Protein AF-A0A1G5UCD2-F1 (afdb_monomer)

pLDDT: mean 86.64, std 11.3, range [52.81, 98.44]

Solvent-accessible surface area (backbone atoms only — not comparable to full-atom values): 9861 Å² total; per-residue (Å²): 98,73,66,43,61,76,40,43,91,79,40,87,57,44,78,38,74,43,63,74,66,70,17,61,45,49,66,74,41,70,91,49,62,86,47,29,66,56,54,36,51,50,48,68,35,80,72,64,16,53,56,57,47,52,60,65,54,29,57,71,46,46,50,49,50,34,51,72,40,31,40,61,55,61,85,76,67,38,75,65,58,37,51,56,57,43,54,59,62,66,40,90,74,35,62,58,60,53,39,29,37,40,41,30,73,65,33,89,55,94,45,70,69,59,51,57,56,63,54,47,91,74,57,51,60,33,38,35,37,44,29,75,53,31,42,72,72,53,37,50,54,45,52,51,46,35,73,64,68,64,33,46,70,45,81,38,69,31,8,54,4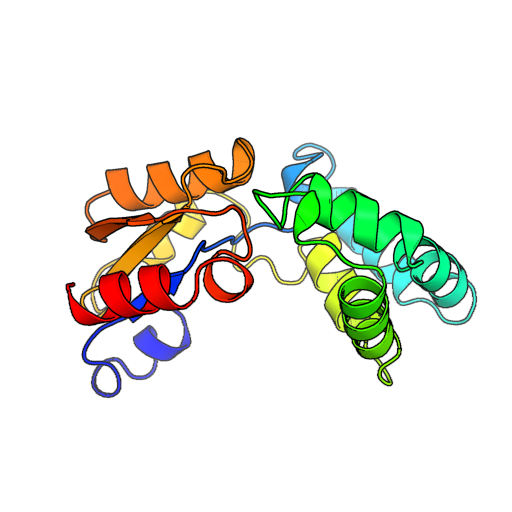0,21,63,79,75,36,43,69,61,47,50,49,56,65,73,76,108

Foldseek 3Di:
DVVCLVPVVVDQEAEAELDDQFAQCCLVPVPPLVCLVVQLVQLVDPPRVVVVLCVCLDLVNQLVCCPVAVWPDSVVSDPVVSVVSSVQCPPVPSSNVNSCRNSVVRRPDSDLVVVLVVLDPSHHAYEYEQEPAEPPSSNVSSVVNCVSVSYHYDYFYIYNHCCVVPVPRVVCVVVVD

Secondary structure (DSSP, 8-state):
-HHHHHSGGG-S-EEEES---S-HHHHH-GGGGGGHHHHHHHHHSTTHHHHHHHHHTSHHHHHHHIIIII-S-GGG--HHHHHHHHHHHTSTTHHHHHHHHHTTTT-S-SSHHHHHHTT-TTPPPEEEEEETT--HHHHHHHHHHHHTSSSEEEEESSSS-HHHH-HHHHHHHHHH-

Sequence (177 aa):
MAAARRHPQAFGRLVLVAPTWRGPLPTAMPGRAHWFPRIRRAVEAPILGEALYRINISPPIIGRMMRAHVYADPARITPALIRDKHAITRQRNGRFGTAAFVTGGLDPVGSRDAFLALFGDGLPPTLVLRPEHAPRRSGAEMDALIAGGRVTGAMIPGALSPHEEYPGAVAAAILGG

Nearest PDB structures (foldseek):
  7jqz-assembly1_J  TM=6.559E-01  e=3.714E-04  Burkholderia orbicola MC0-3
  5k3e-assembly1_A  TM=6.277E-01  e=1.947E-03  Rhodopseudomonas palustris CGA009
  5o2g-assembly1_B  TM=6.374E-01  e=2.947E-03  Rhodopseudomonas palustris
  5k3b-assembly1_B  TM=6.319E-01  e=3.317E-03  Rhodopseudomonas palustris CGA009
  5k3a-assembly1_B  TM=6.229E-01  e=4.459E-03  Rhodopseudomonas palustris CGA009

Radius of gyration: 17.42 Å; Cα contacts (8 Å, |Δi|>4): 238; chains: 1; bounding box: 38×38×47 Å

Mean predicted aligned error: 6.06 Å

Structure (mmCIF, N/CA/C/O backbone):
data_AF-A0A1G5UCD2-F1
#
_entry.id   AF-A0A1G5UCD2-F1
#
loop_
_atom_site.group_PDB
_atom_site.id
_atom_site.type_symbol
_atom_site.label_atom_id
_atom_site.label_alt_id
_atom_site.label_comp_id
_atom_site.label_asym_id
_atom_site.label_entity_id
_atom_site.label_seq_id
_atom_site.pdbx_PDB_ins_code
_atom_site.Cartn_x
_atom_site.Cartn_y
_atom_site.Cartn_z
_atom_site.occupancy
_atom_site.B_iso_or_equiv
_atom_site.auth_seq_id
_atom_site.auth_comp_id
_atom_site.auth_asym_id
_atom_site.auth_atom_id
_atom_site.pdbx_PDB_model_num
ATOM 1 N N . MET A 1 1 ? -10.411 6.307 3.874 1.00 84.94 1 MET A N 1
ATOM 2 C CA . MET A 1 1 ? -10.682 7.378 4.866 1.00 84.94 1 MET A CA 1
ATOM 3 C C . MET A 1 1 ? -11.638 8.449 4.344 1.00 84.94 1 MET A C 1
ATOM 5 O O . MET A 1 1 ? -12.677 8.638 4.955 1.00 84.94 1 MET A O 1
ATOM 9 N N . ALA A 1 2 ? -11.356 9.120 3.216 1.00 86.44 2 ALA A N 1
ATOM 10 C CA . ALA A 1 2 ? -12.192 10.229 2.722 1.00 86.44 2 ALA A CA 1
ATOM 11 C C . ALA A 1 2 ? -13.680 9.875 2.510 1.00 86.44 2 ALA A C 1
ATOM 13 O O . ALA A 1 2 ? -14.546 10.653 2.891 1.00 86.44 2 ALA A O 1
ATOM 14 N N . ALA A 1 3 ? -13.979 8.699 1.944 1.00 89.38 3 ALA A N 1
ATOM 15 C CA . ALA A 1 3 ? -15.359 8.234 1.775 1.00 89.38 3 ALA A CA 1
ATOM 16 C C . ALA A 1 3 ? -16.058 7.981 3.123 1.00 89.38 3 ALA A C 1
ATOM 18 O O . ALA A 1 3 ? -17.155 8.483 3.340 1.00 89.38 3 ALA A O 1
ATOM 19 N N . ALA A 1 4 ? -15.387 7.286 4.048 1.00 90.44 4 ALA A N 1
ATOM 20 C CA . ALA A 1 4 ? -15.912 7.017 5.386 1.00 90.44 4 ALA A CA 1
ATOM 21 C C . ALA A 1 4 ? -16.166 8.300 6.190 1.00 90.44 4 ALA A C 1
ATOM 23 O O . ALA A 1 4 ? -17.185 8.401 6.850 1.00 90.44 4 ALA A O 1
ATOM 24 N N . ARG A 1 5 ? -15.312 9.325 6.065 1.00 88.94 5 ARG A N 1
ATOM 25 C CA . ARG A 1 5 ? -15.567 10.635 6.690 1.00 88.94 5 ARG A CA 1
ATOM 26 C C . ARG A 1 5 ? -16.780 11.360 6.111 1.00 88.94 5 ARG A C 1
ATOM 28 O O . ARG A 1 5 ? -17.480 12.042 6.845 1.00 88.94 5 ARG A O 1
ATOM 35 N N . ARG A 1 6 ? -17.010 11.254 4.798 1.00 90.81 6 ARG A N 1
ATOM 36 C CA . ARG A 1 6 ? -18.168 11.888 4.143 1.00 90.81 6 ARG A CA 1
ATOM 37 C C . ARG A 1 6 ? -19.480 11.178 4.463 1.00 90.81 6 ARG A C 1
ATOM 39 O O . ARG A 1 6 ? -20.520 11.823 4.495 1.00 90.81 6 ARG A O 1
ATOM 46 N N . HIS A 1 7 ? -19.424 9.868 4.689 1.00 90.50 7 HIS A N 1
ATOM 47 C CA . HIS A 1 7 ? -20.597 9.034 4.933 1.00 90.50 7 HIS A CA 1
ATOM 48 C C . HIS A 1 7 ? -20.361 8.099 6.129 1.00 90.50 7 HIS A C 1
ATOM 50 O O . HIS A 1 7 ? -20.332 6.884 5.946 1.00 90.50 7 HIS A O 1
ATOM 56 N N . PRO A 1 8 ? -20.181 8.627 7.353 1.00 83.62 8 PRO A N 1
ATOM 57 C CA . PRO A 1 8 ? -19.763 7.824 8.508 1.00 83.62 8 PRO A CA 1
ATOM 58 C C . PRO A 1 8 ? -20.770 6.726 8.860 1.00 83.62 8 PRO A C 1
ATOM 60 O O . PRO A 1 8 ? -20.375 5.624 9.219 1.00 83.62 8 PRO A O 1
ATOM 63 N N . GLN A 1 9 ? -22.061 6.984 8.646 1.00 88.88 9 GLN A N 1
ATOM 64 C CA . GLN A 1 9 ? -23.138 6.022 8.901 1.00 88.88 9 GLN A CA 1
ATOM 65 C C . GLN A 1 9 ? -23.201 4.874 7.877 1.00 88.88 9 GLN A C 1
ATOM 67 O O . GLN A 1 9 ? -23.923 3.905 8.086 1.00 88.88 9 GLN A O 1
ATOM 72 N N . ALA A 1 10 ? -22.469 4.963 6.760 1.00 93.69 10 ALA A N 1
ATOM 73 C CA . ALA A 1 10 ? -22.469 3.930 5.723 1.00 93.69 10 ALA A CA 1
ATOM 74 C C . ALA A 1 10 ? -21.458 2.801 5.989 1.00 93.69 10 ALA A C 1
ATOM 76 O O . ALA A 1 10 ? -21.444 1.809 5.262 1.00 93.69 10 ALA A O 1
ATOM 77 N N . PHE A 1 11 ? -20.593 2.942 7.000 1.00 94.19 11 PHE A N 1
ATOM 78 C CA . PHE A 1 11 ? -19.510 1.998 7.270 1.00 94.19 11 PHE A CA 1
ATOM 79 C C . PHE A 1 11 ? -19.539 1.549 8.732 1.00 94.19 11 PHE A C 1
ATOM 81 O O . PHE A 1 11 ? -19.292 2.348 9.626 1.00 94.19 11 PHE A O 1
ATOM 88 N N . GLY A 1 12 ? -19.771 0.255 8.974 1.00 92.88 12 GLY A N 1
ATOM 89 C CA . GLY A 1 12 ? -19.675 -0.325 10.323 1.00 92.88 12 GLY A CA 1
ATOM 90 C C . GLY A 1 12 ? -18.235 -0.581 10.782 1.00 92.88 12 GLY A C 1
ATOM 91 O O . GLY A 1 12 ? -17.942 -0.516 11.970 1.00 92.88 12 GLY A O 1
ATOM 92 N N . ARG A 1 13 ? -17.321 -0.850 9.840 1.00 94.44 13 ARG A N 1
ATOM 93 C CA . ARG A 1 13 ? -15.880 -1.025 10.077 1.00 94.44 13 ARG A CA 1
ATOM 94 C C . ARG A 1 13 ? -15.083 -0.824 8.792 1.00 94.44 13 ARG A C 1
ATOM 96 O O . ARG A 1 13 ? -15.634 -0.930 7.694 1.00 94.44 13 ARG A O 1
ATOM 103 N N . LEU A 1 14 ? -13.783 -0.584 8.922 1.00 96.25 14 LEU A N 1
ATOM 104 C CA . LEU A 1 14 ? -12.834 -0.535 7.810 1.00 96.25 14 LEU A CA 1
ATOM 105 C C . LEU A 1 14 ? -11.736 -1.572 8.019 1.00 96.25 14 LEU A C 1
ATOM 107 O O . LEU A 1 14 ? -11.172 -1.663 9.104 1.00 96.25 14 LEU A O 1
ATOM 111 N N . VAL A 1 15 ? -11.381 -2.303 6.964 1.00 97.12 15 VAL A N 1
ATOM 112 C CA . VAL A 1 15 ? -10.185 -3.153 6.960 1.00 97.12 15 VAL A CA 1
ATOM 113 C C . VAL A 1 15 ? -9.261 -2.691 5.848 1.00 97.12 15 VAL A C 1
ATOM 115 O O 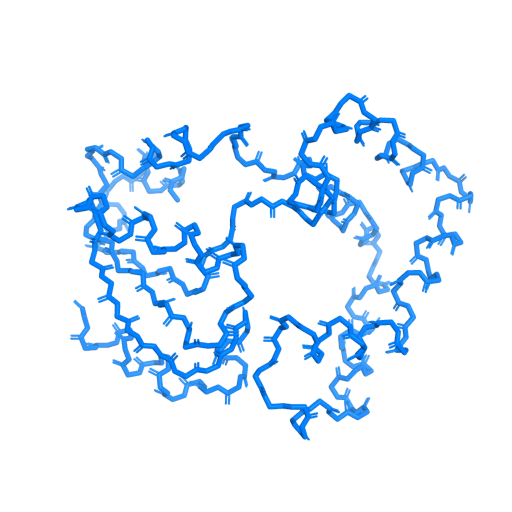. VAL A 1 15 ? -9.652 -2.621 4.683 1.00 97.12 15 VAL A O 1
ATOM 118 N N . LEU A 1 16 ? -8.036 -2.338 6.217 1.00 97.12 16 LEU A N 1
ATOM 119 C CA . LEU A 1 16 ? -7.003 -1.874 5.307 1.00 97.12 16 LEU A CA 1
ATOM 120 C C . LEU A 1 16 ? -5.953 -2.970 5.148 1.00 97.12 16 LEU A C 1
ATOM 122 O O . LEU A 1 16 ? -5.236 -3.291 6.091 1.00 97.12 16 LEU A O 1
ATOM 126 N N . VAL A 1 17 ? -5.851 -3.533 3.947 1.00 97.81 17 VAL A N 1
ATOM 127 C CA . VAL A 1 17 ? -4.897 -4.606 3.643 1.00 97.81 17 VAL A CA 1
ATOM 128 C C . VAL A 1 17 ? -3.615 -4.003 3.085 1.00 97.81 17 VAL A C 1
ATOM 130 O O . VAL A 1 17 ? -3.654 -3.391 2.020 1.00 97.81 17 VAL A O 1
ATOM 133 N N . ALA A 1 18 ? -2.494 -4.172 3.793 1.00 97.06 18 ALA A N 1
ATOM 134 C CA . ALA A 1 18 ? -1.190 -3.631 3.401 1.00 97.06 18 ALA A CA 1
ATOM 135 C C . ALA A 1 18 ? -1.232 -2.140 2.970 1.00 97.06 18 ALA A C 1
ATOM 137 O O . ALA A 1 18 ? -0.719 -1.800 1.899 1.00 97.06 18 ALA A O 1
ATOM 138 N N . PRO A 1 19 ? -1.851 -1.225 3.750 1.00 95.31 19 PRO A N 1
ATOM 139 C CA . PRO A 1 19 ? -2.085 0.142 3.296 1.00 95.31 19 PRO A CA 1
ATOM 140 C C . PRO A 1 19 ? -0.780 0.907 3.058 1.00 95.31 19 PRO A C 1
ATOM 142 O O . PRO A 1 19 ? 0.038 1.079 3.959 1.00 95.31 19 PRO A O 1
ATOM 145 N N . THR A 1 20 ? -0.627 1.446 1.849 1.00 90.69 20 THR A N 1
ATOM 146 C CA . THR A 1 20 ? 0.448 2.379 1.490 1.00 90.69 20 THR A CA 1
ATOM 147 C C . THR A 1 20 ? -0.142 3.718 1.074 1.00 90.69 20 THR A C 1
ATOM 149 O O . THR A 1 20 ? -1.120 3.748 0.330 1.00 90.69 20 THR A O 1
ATOM 152 N N . TRP A 1 21 ? 0.462 4.823 1.509 1.00 88.62 21 TRP A N 1
ATOM 153 C CA . TRP A 1 21 ? -0.030 6.171 1.200 1.00 88.62 21 TRP A CA 1
ATOM 154 C C . TRP A 1 21 ? 0.892 6.987 0.297 1.00 88.62 21 TRP A C 1
ATOM 156 O O . TRP A 1 21 ? 0.448 7.979 -0.268 1.00 88.62 21 TRP A O 1
ATOM 166 N N . ARG A 1 22 ? 2.164 6.589 0.177 1.00 85.38 22 ARG A N 1
ATOM 167 C CA . ARG A 1 22 ? 3.195 7.372 -0.503 1.00 85.38 22 ARG A CA 1
ATOM 168 C C . ARG A 1 22 ? 3.712 6.673 -1.751 1.00 85.38 22 ARG A C 1
ATOM 170 O O . ARG A 1 22 ? 4.122 5.512 -1.696 1.00 85.38 22 ARG A O 1
ATOM 177 N N . GLY A 1 23 ? 3.767 7.407 -2.854 1.00 81.62 23 GLY A N 1
ATOM 178 C CA . GLY A 1 23 ? 4.269 6.930 -4.130 1.00 81.62 23 GLY A CA 1
ATOM 179 C C . GLY A 1 23 ? 5.748 6.510 -4.081 1.00 81.62 23 GLY A C 1
ATOM 180 O O . GLY A 1 23 ? 6.516 6.981 -3.229 1.00 81.62 23 GLY A O 1
ATOM 181 N N . PRO A 1 24 ? 6.194 5.650 -5.014 1.00 79.56 24 PRO A N 1
ATOM 182 C CA . PRO A 1 24 ? 7.574 5.186 -5.116 1.00 79.56 24 PRO A CA 1
ATOM 183 C C . PRO A 1 24 ? 8.642 6.286 -5.132 1.00 79.56 24 PRO A C 1
ATOM 185 O O . PRO A 1 24 ? 9.601 6.192 -4.368 1.00 79.56 24 PRO A O 1
ATOM 188 N N . LEU A 1 25 ? 8.511 7.333 -5.961 1.00 78.38 25 LEU A N 1
ATOM 189 C CA . LEU A 1 25 ? 9.545 8.374 -6.057 1.00 78.38 25 LEU A CA 1
ATOM 190 C C . LEU A 1 25 ? 9.641 9.231 -4.787 1.00 78.38 25 LEU A C 1
ATOM 192 O O . LEU A 1 25 ? 10.755 9.371 -4.274 1.00 78.38 25 LEU A O 1
ATOM 196 N N . PRO A 1 26 ? 8.533 9.748 -4.217 1.00 78.06 26 PRO A N 1
ATOM 197 C CA . PRO A 1 26 ? 8.591 10.435 -2.930 1.00 78.06 26 PRO A CA 1
ATOM 198 C C . PRO A 1 26 ? 9.111 9.556 -1.796 1.00 78.06 26 PRO A C 1
ATOM 200 O O . PRO A 1 26 ? 9.843 10.044 -0.935 1.00 78.06 26 PRO A O 1
ATOM 203 N N . THR A 1 27 ? 8.778 8.263 -1.808 1.00 75.25 27 THR A N 1
ATOM 204 C CA . THR A 1 27 ? 9.296 7.306 -0.830 1.00 75.25 27 THR A CA 1
ATOM 205 C C . THR A 1 27 ? 10.792 7.106 -1.005 1.00 75.25 27 THR A C 1
ATOM 207 O O . THR A 1 27 ? 11.506 7.114 -0.009 1.00 75.25 27 THR A O 1
ATOM 210 N N . ALA A 1 28 ? 11.280 6.934 -2.238 1.00 74.44 28 ALA A N 1
ATOM 211 C CA . ALA A 1 28 ? 12.680 6.676 -2.573 1.00 74.44 28 ALA A CA 1
ATOM 212 C C . ALA A 1 28 ? 13.586 7.896 -2.335 1.00 74.44 28 ALA A C 1
ATOM 214 O O . ALA A 1 28 ? 14.677 7.741 -1.781 1.00 74.44 28 ALA A O 1
ATOM 215 N N . MET A 1 29 ? 13.120 9.088 -2.724 1.00 75.62 29 MET A N 1
ATOM 216 C CA . MET A 1 29 ? 13.897 10.329 -2.820 1.00 75.62 29 MET A CA 1
ATOM 217 C C . MET A 1 29 ? 13.195 11.511 -2.117 1.00 75.62 29 MET A C 1
ATOM 219 O O . MET A 1 29 ? 12.810 12.481 -2.775 1.00 75.62 29 MET A O 1
ATOM 223 N N . PRO A 1 30 ? 13.050 11.495 -0.780 1.00 68.19 30 PRO A N 1
ATOM 224 C CA . PRO A 1 30 ? 12.252 12.489 -0.054 1.00 68.19 30 PRO A CA 1
ATOM 225 C C . PRO A 1 30 ? 12.724 13.947 -0.239 1.00 68.19 30 PRO A C 1
ATOM 227 O O . PRO A 1 30 ? 11.908 14.858 -0.160 1.00 68.19 30 PRO A O 1
ATOM 230 N N . GLY A 1 31 ? 14.003 14.181 -0.567 1.00 66.56 31 GLY A N 1
ATOM 231 C CA . GLY A 1 31 ? 14.571 15.518 -0.811 1.00 66.56 31 GLY A CA 1
ATOM 232 C C . GLY A 1 31 ? 14.370 16.091 -2.223 1.00 66.56 31 GLY A C 1
ATOM 233 O O . GLY A 1 31 ? 14.834 17.192 -2.506 1.00 66.56 31 GLY A O 1
ATOM 234 N N . ARG A 1 32 ? 13.705 15.368 -3.138 1.00 70.88 32 ARG A N 1
ATOM 235 C CA . ARG A 1 32 ? 13.502 15.799 -4.539 1.00 70.88 32 ARG A CA 1
ATOM 236 C C . ARG A 1 32 ? 12.046 16.119 -4.888 1.00 70.88 32 ARG A C 1
ATOM 238 O O . ARG A 1 32 ? 11.688 16.134 -6.063 1.00 70.88 32 ARG A O 1
ATOM 245 N N . ALA A 1 33 ? 11.229 16.445 -3.885 1.00 66.44 33 ALA A N 1
ATOM 246 C CA . ALA A 1 33 ? 9.797 16.718 -4.037 1.00 66.44 33 ALA A CA 1
ATOM 247 C C . ALA A 1 33 ? 9.460 17.727 -5.156 1.00 66.44 33 ALA A C 1
ATOM 249 O O . ALA A 1 33 ? 8.517 17.518 -5.915 1.00 66.44 33 ALA A O 1
ATOM 250 N N . HIS A 1 34 ? 10.276 18.771 -5.327 1.00 72.12 34 HIS A N 1
ATOM 251 C CA . HIS A 1 34 ? 10.075 19.805 -6.348 1.00 72.12 34 HIS A CA 1
ATOM 252 C C . HIS A 1 34 ? 10.249 19.313 -7.801 1.00 72.12 34 HIS A C 1
ATOM 254 O O . HIS A 1 34 ? 9.778 19.968 -8.731 1.00 72.12 34 HIS A O 1
ATOM 260 N N . TRP A 1 35 ? 10.896 18.162 -8.022 1.00 74.19 35 TRP A N 1
ATOM 261 C CA . TRP A 1 35 ? 11.058 17.571 -9.356 1.00 74.19 35 TRP A CA 1
ATOM 262 C C . TRP A 1 35 ? 9.882 16.693 -9.771 1.00 74.19 35 TRP A C 1
ATOM 264 O O . TRP A 1 35 ? 9.627 16.557 -10.967 1.00 74.19 35 TRP A O 1
ATOM 274 N N . PHE A 1 36 ? 9.140 16.106 -8.831 1.00 75.62 36 PHE A N 1
ATOM 275 C CA . PHE A 1 36 ? 8.109 15.118 -9.160 1.00 75.62 36 PHE A CA 1
ATOM 276 C C . PHE A 1 36 ? 6.974 15.661 -10.041 1.00 75.62 36 PHE A C 1
ATOM 278 O O . PHE A 1 36 ? 6.601 14.958 -10.981 1.00 75.62 36 PHE A O 1
ATOM 285 N N . PRO A 1 37 ? 6.486 16.908 -9.868 1.00 71.50 37 PRO A N 1
ATOM 286 C CA . PRO A 1 37 ? 5.526 17.498 -10.801 1.00 71.50 37 PRO A CA 1
ATOM 287 C C . PRO A 1 37 ? 6.089 17.658 -12.220 1.00 71.50 37 PRO A C 1
ATOM 289 O O . PRO A 1 37 ? 5.361 17.495 -13.196 1.00 71.50 37 PRO A O 1
ATOM 292 N N . ARG A 1 38 ? 7.393 17.943 -12.351 1.00 75.12 38 ARG A N 1
ATOM 293 C CA . ARG A 1 38 ? 8.069 18.051 -13.654 1.00 75.12 38 ARG A CA 1
ATOM 294 C C . ARG A 1 38 ? 8.224 16.680 -14.312 1.00 75.12 38 ARG A C 1
ATOM 296 O O . ARG A 1 38 ? 7.923 16.545 -15.492 1.00 75.12 38 ARG A O 1
ATOM 303 N N . ILE A 1 39 ? 8.612 15.660 -13.541 1.00 70.75 39 ILE A N 1
ATOM 304 C CA . ILE A 1 39 ? 8.687 14.264 -14.005 1.00 70.75 39 ILE A CA 1
ATOM 305 C C . ILE A 1 39 ? 7.304 13.780 -14.450 1.00 70.75 39 ILE A C 1
ATOM 307 O O . ILE A 1 39 ? 7.176 13.211 -15.529 1.00 70.75 39 ILE A O 1
ATOM 311 N N . ARG A 1 40 ? 6.258 14.064 -13.667 1.00 72.62 40 ARG A N 1
ATOM 312 C CA . ARG A 1 40 ? 4.872 13.748 -14.020 1.00 72.62 40 ARG A CA 1
ATOM 313 C C . ARG A 1 40 ? 4.483 14.367 -15.361 1.00 72.62 40 ARG A C 1
ATOM 315 O O . ARG A 1 40 ? 4.080 13.634 -16.255 1.00 72.62 40 ARG A O 1
ATOM 322 N N . ARG A 1 41 ? 4.685 15.679 -15.533 1.00 68.81 41 ARG A N 1
ATOM 323 C CA . ARG A 1 41 ? 4.392 16.371 -16.801 1.00 68.81 41 ARG A CA 1
ATOM 324 C C . ARG A 1 41 ? 5.179 15.796 -17.982 1.00 68.81 41 ARG A C 1
ATOM 326 O O . ARG A 1 41 ? 4.634 15.708 -19.074 1.00 68.81 41 ARG A O 1
ATOM 333 N N . ALA A 1 42 ? 6.424 15.369 -17.771 1.00 69.25 42 ALA A N 1
ATOM 334 C CA . ALA A 1 42 ? 7.228 14.727 -18.811 1.00 69.25 42 ALA A CA 1
ATOM 335 C C . ALA A 1 42 ? 6.691 13.336 -19.209 1.00 69.25 42 ALA A C 1
ATOM 337 O O . ALA A 1 42 ? 6.696 12.997 -20.389 1.00 69.25 42 ALA A O 1
ATOM 338 N N . VAL A 1 43 ? 6.184 12.544 -18.255 1.00 63.81 43 VAL A N 1
ATOM 339 C CA . VAL A 1 43 ? 5.536 11.244 -18.534 1.00 63.81 43 VAL A CA 1
ATOM 340 C C . VAL A 1 43 ? 4.145 11.425 -19.164 1.00 63.81 43 VAL A C 1
ATOM 342 O O . VAL A 1 43 ? 3.724 10.622 -20.000 1.00 63.81 43 VAL A O 1
ATOM 345 N N . GLU A 1 44 ? 3.432 12.490 -18.796 1.00 64.94 44 GLU A N 1
ATOM 346 C CA . GLU A 1 44 ? 2.128 12.855 -19.363 1.00 64.94 44 GLU A CA 1
ATOM 347 C C . GLU A 1 44 ? 2.242 13.461 -20.775 1.00 64.94 44 GLU A C 1
ATOM 349 O O . GLU A 1 44 ? 1.276 13.404 -21.542 1.00 64.94 44 GLU A O 1
ATOM 354 N N . ALA A 1 45 ? 3.419 13.975 -21.157 1.00 61.31 45 ALA A N 1
ATOM 355 C CA . ALA A 1 45 ? 3.666 14.543 -22.478 1.00 61.31 45 ALA A CA 1
ATOM 356 C C . ALA A 1 45 ? 3.421 13.511 -23.604 1.00 61.31 45 ALA A C 1
ATOM 358 O O . ALA A 1 45 ? 3.725 12.317 -23.453 1.00 61.31 45 ALA A O 1
ATOM 359 N N . PRO A 1 46 ? 2.839 13.930 -24.742 1.00 52.81 46 PRO A N 1
ATOM 360 C CA . PRO A 1 46 ? 2.592 13.040 -25.871 1.00 52.81 46 PRO A CA 1
ATOM 361 C C . PRO A 1 46 ? 3.905 12.506 -26.476 1.00 52.81 46 PRO A C 1
ATOM 363 O O . PRO A 1 46 ? 4.922 13.196 -26.499 1.00 52.81 46 PRO A O 1
ATOM 366 N N . ILE A 1 47 ? 3.864 11.265 -26.977 1.00 56.62 47 ILE A N 1
ATOM 367 C CA . ILE A 1 47 ? 4.932 10.561 -27.715 1.00 56.62 47 ILE A CA 1
ATOM 368 C C . ILE A 1 47 ? 6.147 10.147 -26.855 1.00 56.62 47 ILE A C 1
ATOM 370 O O . ILE A 1 47 ? 6.392 8.950 -26.699 1.00 56.62 47 ILE A O 1
ATOM 374 N N . LEU A 1 48 ? 6.882 11.077 -26.234 1.00 53.00 48 LEU A N 1
ATOM 375 C CA . LEU A 1 48 ? 8.107 10.745 -25.479 1.00 53.00 48 LEU A CA 1
ATOM 376 C C . LEU A 1 48 ? 7.810 10.055 -24.134 1.00 53.00 48 LEU A C 1
ATOM 378 O O . LEU A 1 48 ? 8.479 9.090 -23.756 1.00 53.00 48 LEU A O 1
ATOM 382 N N . GLY A 1 49 ? 6.761 10.503 -23.438 1.00 56.91 49 GLY A N 1
ATOM 383 C CA . GLY A 1 49 ? 6.315 9.893 -22.184 1.00 56.91 49 GLY A CA 1
ATOM 384 C C . GLY A 1 49 ? 5.784 8.469 -22.369 1.00 56.91 49 GLY A C 1
ATOM 385 O O . GLY A 1 49 ? 5.892 7.641 -21.469 1.00 56.91 49 GLY A O 1
ATOM 386 N N . GLU A 1 50 ? 5.269 8.146 -23.557 1.00 58.59 50 GLU A N 1
ATOM 387 C CA . GLU A 1 50 ? 4.695 6.837 -23.866 1.00 58.59 50 GLU A CA 1
ATOM 388 C C . GLU A 1 50 ? 5.763 5.755 -24.082 1.00 58.59 50 GLU A C 1
ATOM 390 O O . GLU A 1 50 ? 5.607 4.638 -23.591 1.00 58.59 50 GLU A O 1
ATOM 395 N N . ALA A 1 51 ? 6.879 6.089 -24.736 1.00 58.31 51 ALA A N 1
ATOM 396 C CA . ALA A 1 51 ? 8.006 5.170 -24.910 1.00 58.31 51 ALA A CA 1
ATOM 397 C C . ALA A 1 51 ? 8.706 4.857 -23.573 1.00 58.31 51 ALA A C 1
ATOM 399 O O . ALA A 1 51 ? 8.916 3.689 -23.242 1.00 58.31 51 ALA A O 1
ATOM 400 N N . LEU A 1 52 ? 8.991 5.884 -22.762 1.00 59.06 52 LEU A N 1
ATOM 401 C CA . LEU A 1 52 ? 9.586 5.718 -21.428 1.00 59.06 52 LEU A CA 1
ATOM 402 C C . LEU A 1 52 ? 8.655 4.953 -20.479 1.00 59.06 52 LEU A C 1
ATOM 404 O O . LEU A 1 52 ? 9.111 4.089 -19.728 1.00 59.06 52 LEU A O 1
ATOM 408 N N . TYR A 1 53 ? 7.346 5.218 -20.552 1.00 64.69 53 TYR A N 1
ATOM 409 C CA . TYR A 1 53 ? 6.344 4.463 -19.807 1.00 64.69 53 TYR A CA 1
ATOM 410 C C . TYR A 1 53 ? 6.357 2.983 -20.197 1.00 64.69 53 TYR A C 1
ATOM 412 O O . TYR A 1 53 ? 6.516 2.147 -19.312 1.00 64.69 53 TYR A O 1
ATOM 420 N N . ARG A 1 54 ? 6.279 2.662 -21.501 1.00 64.06 54 ARG A N 1
ATOM 421 C CA . ARG A 1 54 ? 6.291 1.282 -22.030 1.00 64.06 54 ARG A CA 1
ATOM 422 C C . ARG A 1 54 ? 7.537 0.497 -21.618 1.00 64.06 54 ARG A C 1
ATOM 424 O O . ARG A 1 54 ? 7.419 -0.676 -21.277 1.00 64.06 54 ARG A O 1
ATOM 431 N N . ILE A 1 55 ? 8.710 1.134 -21.597 1.00 61.34 55 ILE A N 1
ATOM 432 C CA . ILE A 1 55 ? 9.949 0.499 -21.123 1.00 61.34 55 ILE A CA 1
ATOM 433 C C . ILE A 1 55 ? 9.843 0.176 -19.627 1.00 61.34 55 ILE A C 1
ATOM 435 O O . ILE A 1 55 ? 10.140 -0.950 -19.223 1.00 61.34 55 ILE A O 1
ATOM 439 N N . ASN A 1 56 ? 9.350 1.122 -18.818 1.00 67.69 56 ASN A N 1
ATOM 440 C CA . ASN A 1 56 ? 9.224 0.972 -17.366 1.00 67.69 56 ASN A CA 1
ATOM 441 C C . ASN A 1 56 ? 8.163 -0.065 -16.935 1.00 67.69 56 ASN A C 1
ATOM 443 O O . ASN A 1 56 ? 8.246 -0.599 -15.835 1.00 67.69 56 ASN A O 1
ATOM 447 N N . ILE A 1 57 ? 7.189 -0.381 -17.796 1.00 73.81 57 ILE A N 1
ATOM 448 C CA . ILE A 1 57 ? 6.168 -1.424 -17.564 1.00 73.81 57 ILE A CA 1
ATOM 449 C C . ILE A 1 57 ? 6.441 -2.725 -18.329 1.00 73.81 57 ILE A C 1
ATOM 451 O O . ILE A 1 57 ? 5.545 -3.555 -18.472 1.00 73.81 57 ILE A O 1
ATOM 455 N N . SER A 1 58 ? 7.656 -2.919 -18.844 1.00 82.75 58 SER A N 1
ATOM 456 C CA . SER A 1 58 ? 8.004 -4.156 -19.543 1.00 82.75 58 SER A CA 1
ATOM 457 C C . SER A 1 58 ? 7.914 -5.381 -18.609 1.00 82.75 58 SER A C 1
ATOM 459 O O . SER A 1 58 ? 8.176 -5.261 -17.406 1.00 82.75 58 SER A O 1
ATOM 461 N N . PRO A 1 59 ? 7.591 -6.583 -19.130 1.00 84.88 59 PRO A N 1
ATOM 462 C CA . PRO A 1 59 ? 7.478 -7.803 -18.324 1.00 84.88 59 PRO A CA 1
ATOM 463 C C . PRO A 1 59 ? 8.669 -8.084 -17.383 1.00 84.88 59 PRO A C 1
ATOM 465 O O . PRO A 1 59 ? 8.429 -8.434 -16.225 1.00 84.88 59 PRO A O 1
ATOM 468 N N . PRO A 1 60 ? 9.943 -7.884 -17.790 1.00 87.25 60 PRO A N 1
ATOM 469 C CA . PRO A 1 60 ? 11.081 -8.071 -16.888 1.00 87.25 60 PRO A CA 1
ATOM 470 C C . PRO A 1 60 ? 11.096 -7.075 -15.723 1.00 87.25 60 PRO A C 1
ATOM 472 O O . PRO A 1 60 ? 11.418 -7.455 -14.594 1.00 87.25 60 PRO A O 1
ATOM 475 N N . ILE A 1 61 ? 10.725 -5.811 -15.968 1.00 85.44 61 ILE A N 1
ATOM 476 C CA . ILE A 1 61 ? 10.666 -4.789 -14.917 1.00 85.44 61 ILE A CA 1
ATOM 477 C C . ILE A 1 61 ? 9.509 -5.069 -13.962 1.00 85.44 61 ILE A C 1
ATOM 479 O O . ILE A 1 61 ? 9.727 -5.024 -12.751 1.00 85.44 61 ILE A O 1
ATOM 483 N N . ILE A 1 62 ? 8.333 -5.443 -14.478 1.00 87.12 62 ILE A N 1
ATOM 484 C CA . ILE A 1 62 ? 7.197 -5.886 -13.656 1.00 87.12 62 ILE A CA 1
ATOM 485 C C . ILE A 1 62 ? 7.635 -7.041 -12.750 1.00 87.12 62 ILE A C 1
ATOM 487 O O . ILE A 1 62 ? 7.527 -6.934 -11.530 1.00 87.1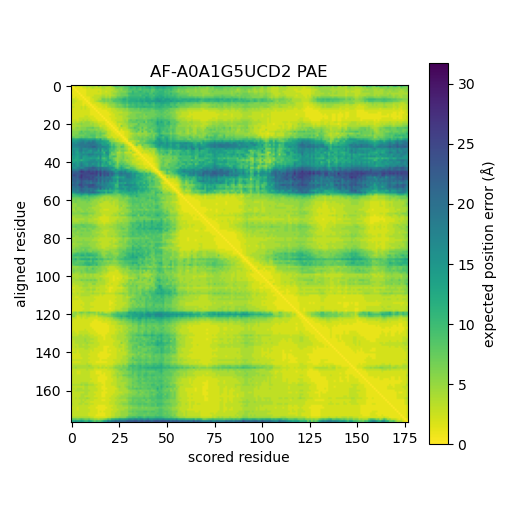2 62 ILE A O 1
ATOM 491 N N . GLY A 1 63 ? 8.223 -8.103 -13.311 1.00 90.38 63 GLY A N 1
ATOM 492 C CA . GLY A 1 63 ? 8.686 -9.251 -12.527 1.00 90.38 63 GLY A CA 1
ATOM 493 C C . GLY A 1 63 ? 9.763 -8.893 -11.496 1.00 90.38 63 GLY A C 1
ATOM 494 O O . GLY A 1 63 ? 9.797 -9.463 -10.405 1.00 90.38 63 GLY A O 1
ATOM 495 N N . ARG A 1 64 ? 10.649 -7.933 -11.796 1.00 88.94 64 ARG A N 1
ATOM 496 C CA . ARG A 1 64 ? 11.631 -7.419 -10.827 1.00 88.94 64 ARG A CA 1
ATOM 497 C C . ARG A 1 64 ? 10.959 -6.650 -9.689 1.00 88.94 64 ARG A C 1
ATOM 499 O O . ARG A 1 64 ? 11.289 -6.886 -8.532 1.00 88.94 64 ARG A O 1
ATOM 506 N N . MET A 1 65 ? 10.030 -5.744 -9.998 1.00 86.94 65 MET A N 1
ATOM 507 C CA . MET A 1 65 ? 9.309 -4.967 -8.985 1.00 86.94 65 MET A CA 1
ATOM 508 C C . MET A 1 65 ? 8.456 -5.863 -8.093 1.00 86.94 65 MET A C 1
ATOM 510 O O . MET A 1 65 ? 8.446 -5.661 -6.880 1.00 86.94 65 MET A O 1
ATOM 514 N N . MET A 1 66 ? 7.800 -6.868 -8.683 1.00 91.94 66 MET A N 1
ATOM 515 C CA . MET A 1 66 ? 6.982 -7.820 -7.943 1.00 91.94 66 MET A CA 1
ATOM 516 C C . MET A 1 66 ? 7.813 -8.600 -6.927 1.00 91.94 66 MET A C 1
ATOM 518 O O . MET A 1 66 ? 7.465 -8.597 -5.752 1.00 91.94 66 MET A O 1
ATOM 522 N N . ARG A 1 67 ? 8.957 -9.151 -7.356 1.00 92.38 67 ARG A N 1
ATOM 523 C CA . ARG A 1 67 ? 9.907 -9.862 -6.481 1.00 92.38 67 ARG A CA 1
ATOM 524 C C . ARG A 1 67 ? 10.471 -9.002 -5.360 1.00 92.38 67 ARG A C 1
ATOM 526 O O . ARG A 1 67 ? 10.768 -9.511 -4.293 1.00 92.38 67 ARG A O 1
ATOM 533 N N . ALA A 1 68 ? 10.684 -7.719 -5.629 1.00 87.56 68 ALA A N 1
ATOM 534 C CA . ALA A 1 68 ? 11.342 -6.838 -4.676 1.00 87.56 68 ALA A CA 1
ATOM 535 C C . ALA A 1 68 ? 10.389 -6.260 -3.618 1.00 87.56 68 ALA A C 1
ATOM 537 O O . ALA A 1 68 ? 10.854 -5.855 -2.556 1.00 87.56 68 ALA A O 1
ATOM 538 N N . HIS A 1 69 ? 9.086 -6.155 -3.909 1.00 89.38 69 HIS A N 1
ATOM 539 C CA . HIS A 1 69 ? 8.175 -5.392 -3.045 1.00 89.38 69 HIS A CA 1
ATOM 540 C C . HIS A 1 69 ? 6.762 -5.958 -2.911 1.00 89.38 69 HIS A C 1
ATOM 542 O O . HIS A 1 69 ? 6.106 -5.704 -1.905 1.00 89.38 69 HIS A O 1
ATOM 548 N N . VAL A 1 70 ? 6.249 -6.626 -3.942 1.00 91.38 70 VAL A N 1
ATOM 549 C CA . VAL A 1 70 ? 4.813 -6.920 -4.055 1.00 91.38 70 VAL A CA 1
ATOM 550 C C . VAL A 1 70 ? 4.497 -8.292 -3.489 1.00 91.38 70 VAL A C 1
ATOM 552 O O . VAL A 1 70 ? 3.516 -8.433 -2.767 1.00 91.38 70 VAL A O 1
ATOM 555 N N . TYR A 1 71 ? 5.353 -9.264 -3.794 1.00 94.94 71 TYR A N 1
ATOM 556 C CA . TYR A 1 71 ? 5.209 -10.650 -3.382 1.00 94.94 71 TYR A CA 1
ATOM 557 C C . TYR A 1 71 ? 6.299 -11.015 -2.378 1.00 94.94 71 TYR A C 1
ATOM 559 O O . TYR A 1 71 ? 7.448 -10.602 -2.547 1.00 94.94 71 TYR A O 1
ATOM 567 N N . ALA A 1 72 ? 5.939 -11.785 -1.356 1.00 94.50 72 ALA A N 1
ATOM 568 C CA . ALA A 1 72 ? 6.904 -12.361 -0.428 1.00 94.50 72 ALA A CA 1
ATOM 569 C C . ALA A 1 72 ? 7.599 -13.589 -1.027 1.00 94.50 72 ALA A C 1
ATOM 571 O O . ALA A 1 72 ? 8.787 -13.782 -0.786 1.00 94.50 72 ALA A O 1
ATOM 572 N N . ASP A 1 73 ? 6.881 -14.392 -1.820 1.00 94.44 73 ASP A N 1
ATOM 573 C CA . ASP A 1 73 ? 7.409 -15.608 -2.439 1.00 94.44 73 ASP A CA 1
ATOM 574 C C . ASP A 1 73 ? 7.678 -15.397 -3.943 1.00 94.44 73 ASP A C 1
ATOM 576 O O . ASP A 1 73 ? 6.742 -15.368 -4.755 1.00 94.44 73 ASP A O 1
ATOM 580 N N . PRO A 1 74 ? 8.955 -15.288 -4.367 1.00 91.94 74 PRO A N 1
ATOM 581 C CA . PRO A 1 74 ? 9.311 -15.146 -5.772 1.00 91.94 74 PRO A CA 1
ATOM 582 C C . PRO A 1 74 ? 8.829 -16.295 -6.662 1.00 91.94 74 PRO A C 1
ATOM 584 O O . PRO A 1 74 ? 8.619 -16.069 -7.854 1.00 91.94 74 PRO A O 1
ATOM 587 N N . ALA A 1 75 ? 8.649 -17.506 -6.119 1.00 92.69 75 ALA A N 1
ATOM 588 C CA . ALA A 1 75 ? 8.214 -18.673 -6.885 1.00 92.69 75 ALA A CA 1
ATOM 589 C C . ALA A 1 75 ? 6.755 -18.554 -7.352 1.00 92.69 75 ALA A C 1
ATOM 591 O O . ALA A 1 75 ? 6.373 -19.147 -8.362 1.00 92.69 75 ALA A O 1
ATOM 592 N N . ARG A 1 76 ? 5.946 -17.726 -6.679 1.00 91.44 76 ARG A N 1
ATOM 593 C CA . ARG A 1 76 ? 4.560 -17.430 -7.079 1.00 91.44 76 ARG A CA 1
ATOM 594 C C . ARG A 1 76 ? 4.468 -16.463 -8.255 1.00 91.44 76 ARG A C 1
ATOM 596 O O . ARG A 1 76 ? 3.396 -16.296 -8.838 1.00 91.44 76 ARG A O 1
ATOM 603 N N . ILE A 1 77 ? 5.581 -15.843 -8.644 1.00 93.81 77 ILE A N 1
ATOM 604 C CA . ILE A 1 77 ? 5.630 -14.890 -9.751 1.00 93.81 77 ILE A CA 1
ATOM 605 C C . ILE A 1 77 ? 5.882 -15.649 -11.050 1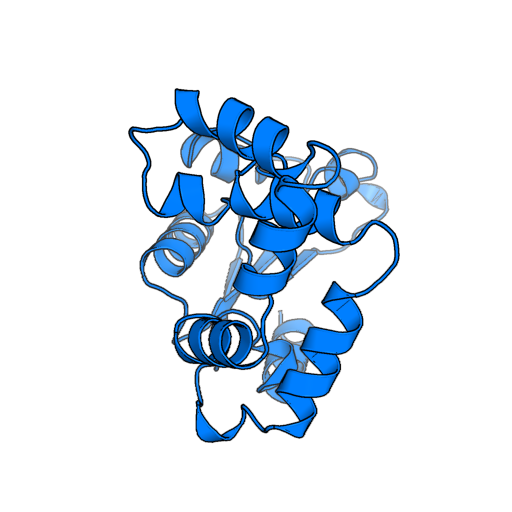.00 93.81 77 ILE A C 1
ATOM 607 O O . ILE A 1 77 ? 7.003 -15.761 -11.548 1.00 93.81 77 ILE A O 1
ATOM 611 N N . THR A 1 78 ? 4.800 -16.186 -11.605 1.00 94.06 78 THR A N 1
ATOM 612 C CA . THR A 1 78 ? 4.848 -16.969 -12.839 1.00 94.06 78 THR A CA 1
ATOM 613 C C . THR A 1 78 ? 4.878 -16.073 -14.083 1.00 94.06 78 THR A C 1
ATOM 615 O O . THR A 1 78 ? 4.393 -14.936 -14.060 1.00 94.06 78 THR A O 1
ATOM 618 N N . PRO A 1 79 ? 5.369 -16.579 -15.230 1.00 93.44 79 PRO A N 1
ATOM 619 C CA . PRO A 1 79 ? 5.253 -15.866 -16.499 1.00 93.44 79 PRO A CA 1
ATOM 620 C C . PRO A 1 79 ? 3.803 -15.528 -16.874 1.00 93.44 79 PRO A C 1
ATOM 622 O O . PRO A 1 79 ? 3.567 -14.489 -17.484 1.00 93.44 79 PRO A O 1
ATOM 625 N N . ALA A 1 80 ? 2.836 -16.378 -16.507 1.00 93.75 80 ALA A N 1
ATOM 626 C CA . ALA A 1 80 ? 1.414 -16.113 -16.724 1.00 93.75 80 ALA A CA 1
ATOM 627 C C . ALA A 1 80 ? 0.945 -14.892 -15.926 1.00 93.75 80 ALA A C 1
ATOM 629 O O . ALA A 1 80 ? 0.439 -13.945 -16.519 1.00 93.75 80 ALA A O 1
ATOM 630 N N . LEU A 1 81 ? 1.256 -14.850 -14.629 1.00 93.31 81 LEU A N 1
ATOM 631 C CA . LEU A 1 81 ? 0.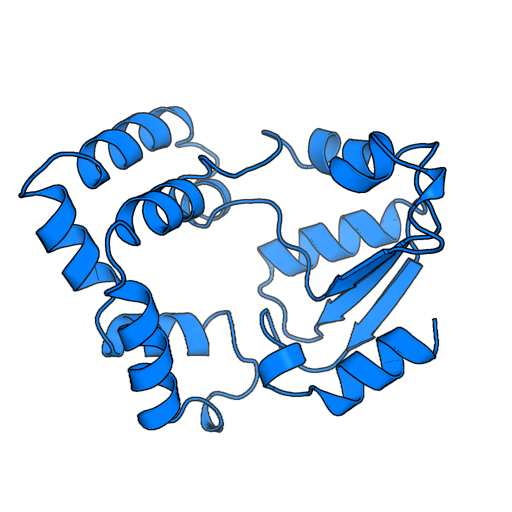941 -13.706 -13.778 1.00 93.31 81 LEU A CA 1
ATOM 632 C C . LEU A 1 81 ? 1.562 -12.405 -14.312 1.00 93.31 81 LEU A C 1
ATOM 634 O O . LEU A 1 81 ? 0.893 -11.376 -14.376 1.00 93.31 81 LEU A O 1
ATOM 638 N N . ILE A 1 82 ? 2.828 -12.440 -14.746 1.00 93.44 82 ILE A N 1
ATOM 639 C CA . ILE A 1 82 ? 3.486 -11.265 -15.339 1.00 93.44 82 ILE A CA 1
ATOM 640 C C . ILE A 1 82 ? 2.759 -10.814 -16.614 1.00 93.44 82 ILE A C 1
ATOM 642 O O . ILE A 1 82 ? 2.585 -9.610 -16.820 1.00 93.44 82 ILE A O 1
ATOM 646 N N . ARG A 1 83 ? 2.326 -11.748 -17.476 1.00 91.94 83 ARG A N 1
ATOM 647 C CA . ARG A 1 83 ? 1.551 -11.410 -18.681 1.00 91.94 83 ARG A CA 1
ATOM 648 C C . ARG A 1 83 ? 0.221 -10.757 -18.327 1.00 91.94 83 ARG A C 1
ATOM 650 O O . ARG A 1 83 ? -0.111 -9.750 -18.950 1.00 91.94 83 ARG A O 1
ATOM 657 N N . ASP A 1 84 ? -0.480 -11.270 -17.323 1.00 91.06 84 ASP A N 1
ATOM 658 C CA . ASP A 1 84 ? -1.768 -10.729 -16.885 1.00 91.06 84 ASP A CA 1
ATOM 659 C C . ASP A 1 84 ? -1.602 -9.310 -16.325 1.00 91.06 84 ASP A C 1
ATOM 661 O O . ASP A 1 84 ? -2.290 -8.380 -16.751 1.00 91.06 84 ASP A O 1
ATOM 665 N N . LYS A 1 85 ? -0.597 -9.087 -15.466 1.00 90.25 85 LYS A N 1
ATOM 666 C CA . LYS A 1 85 ? -0.257 -7.745 -14.960 1.00 90.25 85 LYS A CA 1
ATOM 667 C C . LYS A 1 85 ? 0.140 -6.789 -16.089 1.00 90.25 85 LYS A C 1
ATOM 669 O O . LYS A 1 85 ? -0.289 -5.637 -16.099 1.00 90.25 85 LYS A O 1
ATOM 674 N N . HIS A 1 86 ? 0.916 -7.258 -17.065 1.00 89.25 86 HIS A N 1
ATOM 675 C CA . HIS A 1 86 ? 1.308 -6.461 -18.229 1.00 89.25 86 HIS A CA 1
ATOM 676 C C . HIS A 1 86 ? 0.124 -6.146 -19.161 1.00 89.25 86 HIS A C 1
ATOM 678 O O . HIS A 1 86 ? 0.119 -5.111 -19.820 1.00 89.25 86 HIS A O 1
ATOM 684 N N . ALA A 1 87 ? -0.906 -6.991 -19.228 1.00 87.81 87 ALA A N 1
ATOM 685 C CA . ALA A 1 87 ? -2.106 -6.684 -20.003 1.00 87.81 87 ALA A CA 1
ATOM 686 C C . ALA A 1 87 ? -2.880 -5.493 -19.408 1.00 87.81 87 ALA A C 1
ATOM 688 O O . ALA A 1 87 ? -3.371 -4.648 -20.157 1.00 87.81 87 ALA A O 1
ATOM 689 N N . ILE A 1 88 ? -2.920 -5.375 -18.075 1.00 83.94 88 ILE A N 1
ATOM 690 C CA . ILE A 1 88 ? -3.564 -4.254 -17.368 1.00 83.94 88 ILE A CA 1
ATOM 691 C C . ILE A 1 88 ? -2.864 -2.926 -17.685 1.00 83.94 88 ILE A C 1
ATOM 693 O O . ILE A 1 88 ? -3.526 -1.917 -17.924 1.00 83.94 88 ILE A O 1
ATOM 697 N N . THR A 1 89 ? -1.529 -2.907 -17.750 1.00 76.75 89 THR A N 1
ATOM 698 C CA . THR A 1 89 ? -0.776 -1.669 -18.026 1.00 76.75 89 THR A CA 1
ATOM 699 C C . THR A 1 89 ? -0.961 -1.146 -19.456 1.00 76.75 89 THR A C 1
ATOM 701 O O . THR A 1 89 ? -0.673 0.021 -19.722 1.00 76.75 89 THR A O 1
ATOM 704 N N . ARG A 1 90 ? -1.489 -1.971 -20.373 1.00 80.31 90 ARG A N 1
ATOM 705 C CA . ARG A 1 90 ? -1.804 -1.593 -21.763 1.00 80.31 90 ARG A CA 1
ATOM 706 C C . ARG A 1 90 ? -3.215 -1.041 -21.965 1.00 80.31 90 ARG A C 1
ATOM 708 O O . ARG A 1 90 ? -3.570 -0.705 -23.094 1.00 80.31 90 ARG A O 1
ATOM 715 N N . GLN A 1 91 ? -4.022 -0.942 -20.910 1.00 82.31 91 GLN A N 1
ATOM 716 C CA . GLN A 1 91 ? -5.349 -0.340 -21.005 1.00 82.31 91 GLN A CA 1
ATOM 717 C C . GLN A 1 91 ? -5.257 1.118 -21.472 1.00 82.31 91 GLN A C 1
ATOM 719 O O . GLN A 1 91 ? -4.319 1.848 -21.125 1.00 82.31 91 GLN A O 1
ATOM 724 N N . ARG A 1 92 ? -6.242 1.559 -22.267 1.00 79.25 92 ARG A N 1
ATOM 725 C CA . ARG A 1 92 ? -6.296 2.937 -22.776 1.00 79.25 92 ARG A CA 1
ATOM 726 C C . ARG A 1 92 ? -6.203 3.909 -21.597 1.00 79.25 92 ARG A C 1
ATOM 728 O O . ARG A 1 92 ? -6.925 3.765 -20.619 1.00 79.25 92 ARG A O 1
ATOM 735 N N . ASN A 1 93 ? -5.314 4.897 -21.697 1.00 77.88 93 ASN A N 1
ATOM 736 C CA . ASN A 1 93 ? -5.048 5.893 -20.650 1.00 77.88 93 ASN A CA 1
ATOM 737 C C . ASN A 1 93 ? -4.446 5.349 -19.330 1.00 77.88 93 ASN A C 1
ATOM 739 O O . ASN A 1 93 ? -4.285 6.123 -18.386 1.00 77.88 93 ASN A O 1
ATOM 743 N N . GLY A 1 94 ? -4.011 4.082 -19.259 1.00 74.62 94 GLY A N 1
ATOM 744 C CA . GLY A 1 94 ? -3.392 3.503 -18.053 1.00 74.62 94 GLY A CA 1
ATOM 745 C C . GLY A 1 94 ? -2.149 4.259 -17.557 1.00 74.62 94 GLY A C 1
ATOM 746 O O . GLY A 1 94 ? -1.905 4.356 -16.351 1.00 74.62 94 GLY A O 1
ATOM 747 N N . ARG A 1 95 ? -1.420 4.905 -18.478 1.00 75.62 95 ARG A N 1
ATOM 748 C CA . ARG A 1 95 ? -0.212 5.691 -18.180 1.00 75.62 95 ARG A CA 1
ATOM 749 C C . ARG A 1 95 ? -0.420 6.827 -17.182 1.00 75.62 95 ARG A C 1
ATOM 751 O O . ARG A 1 95 ? 0.475 7.086 -16.385 1.00 75.62 95 ARG A O 1
ATOM 758 N N . PHE A 1 96 ? -1.583 7.480 -17.189 1.00 79.50 96 PHE A N 1
ATOM 759 C CA . PHE A 1 96 ? -1.835 8.635 -16.321 1.00 79.50 96 PHE A CA 1
ATOM 760 C C . PHE A 1 96 ? -1.942 8.219 -14.852 1.00 79.50 96 PHE A C 1
ATOM 762 O O . PHE A 1 96 ? -1.324 8.838 -13.988 1.00 79.50 96 PHE A O 1
ATOM 769 N N . GLY A 1 97 ? -2.660 7.125 -14.578 1.00 78.62 97 GLY A N 1
ATOM 770 C CA . GLY A 1 97 ? -2.787 6.578 -13.227 1.00 78.62 97 GLY A CA 1
ATOM 771 C C . GLY A 1 97 ? -1.441 6.111 -12.677 1.00 78.62 97 GLY A C 1
ATOM 772 O O . GLY A 1 97 ? -1.066 6.475 -11.565 1.00 78.62 97 GLY A O 1
ATOM 773 N N . THR A 1 98 ? -0.665 5.373 -13.477 1.00 78.06 98 THR A N 1
ATOM 774 C CA . THR A 1 98 ? 0.669 4.929 -13.051 1.00 78.06 98 THR A CA 1
ATOM 775 C C . THR A 1 98 ? 1.631 6.099 -12.847 1.00 78.06 98 THR A C 1
ATOM 777 O O . THR A 1 98 ? 2.368 6.097 -11.866 1.00 78.06 98 THR A O 1
ATOM 780 N N . ALA A 1 99 ? 1.632 7.100 -13.733 1.00 78.19 99 ALA A N 1
ATOM 781 C CA . ALA A 1 99 ? 2.486 8.277 -13.591 1.00 78.19 99 ALA A CA 1
ATOM 782 C C . ALA A 1 99 ? 2.161 9.031 -12.299 1.00 78.19 99 ALA A C 1
ATOM 784 O O . ALA A 1 99 ? 3.063 9.284 -11.502 1.00 78.19 99 ALA A O 1
ATOM 785 N N . ALA A 1 100 ? 0.875 9.302 -12.053 1.00 83.12 100 ALA A N 1
ATOM 786 C CA . ALA A 1 100 ? 0.421 9.956 -10.835 1.00 83.12 100 ALA A CA 1
ATOM 787 C C . ALA A 1 100 ? 0.772 9.136 -9.581 1.00 83.12 100 ALA A C 1
ATOM 789 O O . ALA A 1 100 ? 1.243 9.709 -8.606 1.00 83.12 100 ALA A O 1
ATOM 790 N N . PHE A 1 101 ? 0.630 7.809 -9.604 1.00 81.88 101 PHE A N 1
ATOM 791 C CA . PHE A 1 101 ? 1.055 6.950 -8.495 1.00 81.88 101 PHE A CA 1
ATOM 792 C C . PHE A 1 101 ? 2.571 7.025 -8.246 1.00 81.88 101 PHE A C 1
ATOM 794 O O . PHE A 1 101 ? 3.010 7.306 -7.133 1.00 81.88 101 PHE A O 1
ATOM 801 N N . VAL A 1 102 ? 3.390 6.821 -9.284 1.00 79.25 102 VAL A N 1
ATOM 802 C CA . VAL A 1 102 ? 4.858 6.780 -9.169 1.00 79.25 102 VAL A CA 1
ATOM 803 C C . VAL A 1 102 ? 5.422 8.106 -8.662 1.00 79.25 102 VAL A C 1
ATOM 805 O O . VAL A 1 102 ? 6.338 8.108 -7.837 1.00 79.25 102 VAL A O 1
ATOM 808 N N . THR A 1 103 ? 4.869 9.230 -9.122 1.00 77.69 103 THR A N 1
ATOM 809 C CA . THR A 1 103 ? 5.342 10.576 -8.767 1.00 77.69 103 THR A CA 1
ATOM 810 C C . THR A 1 103 ? 4.720 11.119 -7.479 1.00 77.69 103 THR A C 1
ATOM 812 O O . THR A 1 103 ? 5.034 12.244 -7.100 1.00 77.69 103 THR A O 1
ATOM 815 N N . GLY A 1 104 ? 3.815 10.377 -6.836 1.00 81.62 104 GLY A N 1
ATOM 816 C CA . GLY A 1 104 ? 3.071 10.834 -5.660 1.00 81.62 104 GLY A CA 1
ATOM 817 C C . GLY A 1 104 ? 1.969 11.853 -5.941 1.00 81.62 104 GLY A C 1
ATOM 818 O O . GLY A 1 104 ? 1.481 12.518 -5.039 1.00 81.62 104 GLY A O 1
ATOM 819 N N . GLY A 1 105 ? 1.538 11.985 -7.196 1.00 84.56 105 GLY A N 1
ATOM 820 C CA . GLY A 1 105 ? 0.355 12.770 -7.559 1.00 84.56 105 GLY A CA 1
ATOM 821 C C . GLY A 1 105 ? -0.966 12.194 -7.032 1.00 84.56 105 GLY A C 1
ATOM 822 O O . GLY A 1 105 ? -1.986 12.866 -7.152 1.00 84.56 105 GLY A O 1
ATOM 823 N N . LEU A 1 106 ? -0.946 10.972 -6.487 1.00 86.25 106 LEU A N 1
ATOM 824 C CA . LEU A 1 106 ? -2.053 10.344 -5.757 1.00 86.25 106 LEU A CA 1
ATOM 825 C C . LEU A 1 106 ? -1.802 10.273 -4.241 1.00 86.25 106 LEU A C 1
ATOM 827 O O . LEU A 1 106 ? -2.626 9.701 -3.527 1.00 86.25 106 LEU A O 1
ATOM 831 N N . ASP A 1 107 ? -0.689 10.825 -3.748 1.00 90.69 107 ASP A N 1
ATOM 832 C CA . ASP A 1 107 ? -0.406 10.838 -2.314 1.00 90.69 107 ASP A CA 1
ATOM 833 C C . ASP A 1 107 ? -1.447 11.744 -1.637 1.00 90.69 107 ASP A C 1
ATOM 835 O O . ASP A 1 107 ? -1.604 12.902 -2.033 1.00 90.69 107 ASP A O 1
ATOM 839 N N . PRO A 1 108 ? -2.184 11.258 -0.624 1.00 89.38 108 PRO A N 1
ATOM 840 C CA . PRO A 1 108 ? -3.260 12.035 -0.018 1.00 89.38 108 PRO A CA 1
ATOM 841 C C . PRO A 1 108 ? -2.734 13.214 0.811 1.00 89.38 108 PRO A C 1
ATOM 843 O O . PRO A 1 108 ? -3.490 14.132 1.117 1.00 89.38 108 PRO A O 1
ATOM 846 N N . VAL A 1 109 ? -1.458 13.169 1.208 1.00 91.94 109 VAL A N 1
ATOM 847 C CA . VAL A 1 109 ? -0.792 14.134 2.088 1.00 91.94 109 VAL A CA 1
ATOM 848 C C . VAL A 1 109 ? 0.714 14.192 1.798 1.00 91.94 109 VAL A C 1
ATOM 850 O O . VAL A 1 109 ? 1.261 13.310 1.143 1.00 91.94 109 VAL A O 1
ATOM 853 N N . GLY A 1 110 ? 1.403 15.215 2.318 1.00 88.19 110 GLY A N 1
ATOM 854 C CA . GLY A 1 110 ? 2.850 15.404 2.126 1.00 88.19 110 GLY A CA 1
ATOM 855 C C . GLY A 1 110 ? 3.757 14.835 3.226 1.00 88.19 110 GLY A C 1
ATOM 856 O O . GLY A 1 110 ? 4.972 14.779 3.035 1.00 88.19 110 GLY A O 1
ATOM 857 N N . SER A 1 111 ? 3.208 14.423 4.373 1.00 90.62 111 SER A N 1
ATOM 858 C CA . SER A 1 111 ? 3.983 13.968 5.537 1.00 90.62 111 SER A CA 1
ATOM 859 C C . SER A 1 111 ? 3.310 12.806 6.265 1.00 90.62 111 SER A C 1
ATOM 861 O O . SER A 1 111 ? 2.099 12.607 6.161 1.00 90.62 111 SER A O 1
ATOM 863 N N . ARG A 1 112 ? 4.107 12.055 7.038 1.00 92.06 112 ARG A N 1
ATOM 864 C CA . ARG A 1 112 ? 3.609 10.967 7.888 1.00 92.06 112 ARG A CA 1
ATOM 865 C C . ARG A 1 112 ? 2.599 11.479 8.914 1.00 92.06 112 ARG A C 1
ATOM 867 O O . ARG A 1 112 ? 1.536 10.890 9.039 1.00 92.06 112 ARG A O 1
ATOM 874 N N . ASP A 1 113 ? 2.878 12.590 9.590 1.00 94.00 113 ASP A N 1
ATOM 875 C CA . ASP A 1 113 ? 1.967 13.129 10.611 1.00 94.00 113 ASP A CA 1
ATOM 876 C C . ASP A 1 113 ? 0.602 13.490 10.021 1.00 94.00 113 ASP A C 1
ATOM 878 O O . ASP A 1 113 ? -0.438 13.147 10.582 1.00 94.00 113 ASP A O 1
ATOM 882 N N . ALA A 1 114 ? 0.596 14.102 8.833 1.00 93.56 114 ALA A N 1
ATOM 883 C CA . ALA A 1 114 ? -0.637 14.391 8.114 1.00 93.56 114 ALA A CA 1
ATOM 884 C C . ALA A 1 114 ? -1.371 13.103 7.704 1.00 93.56 114 ALA A C 1
ATOM 886 O O . ALA A 1 114 ? -2.599 13.067 7.739 1.00 93.56 114 ALA A O 1
ATOM 887 N N . PHE A 1 115 ? -0.643 12.035 7.359 1.00 94.25 115 PHE A N 1
ATOM 888 C CA . PHE A 1 115 ? -1.231 10.735 7.031 1.00 94.25 115 PHE A CA 1
ATOM 889 C C . PHE A 1 115 ? -1.883 10.103 8.265 1.00 94.25 115 PHE A C 1
ATOM 891 O O . PHE A 1 115 ? -3.040 9.694 8.203 1.00 94.25 115 PHE A O 1
ATOM 898 N N . LEU A 1 116 ? -1.188 10.094 9.404 1.00 94.50 116 LEU A N 1
ATOM 899 C CA . LEU A 1 116 ? -1.710 9.589 10.676 1.00 94.50 116 LEU A CA 1
ATOM 900 C C . LEU A 1 116 ? -2.924 10.401 11.162 1.00 94.50 116 LEU A C 1
ATOM 902 O O . LEU A 1 116 ? -3.865 9.846 11.734 1.00 94.50 116 LEU A O 1
ATOM 906 N N . ALA A 1 117 ? -2.960 11.709 10.889 1.00 93.44 117 ALA A N 1
ATOM 907 C CA . ALA A 1 117 ? -4.106 12.572 11.184 1.00 93.44 117 ALA A CA 1
ATOM 908 C C . ALA A 1 117 ? -5.366 12.236 10.356 1.00 93.44 117 ALA A C 1
ATOM 910 O O . ALA A 1 117 ? -6.484 12.600 10.744 1.00 93.44 117 ALA A O 1
ATOM 911 N N . LEU A 1 118 ? -5.236 11.492 9.248 1.00 92.88 118 LEU A N 1
ATOM 912 C CA . LEU A 1 118 ? -6.394 10.999 8.493 1.00 92.88 118 LEU A CA 1
ATOM 913 C C . LEU A 1 118 ? -7.224 9.984 9.284 1.00 92.88 118 LEU A C 1
ATOM 915 O O . LEU A 1 118 ? -8.387 9.792 8.939 1.00 92.88 118 LEU A O 1
ATOM 919 N N . PHE A 1 119 ? -6.654 9.373 10.325 1.00 93.56 119 PHE A N 1
ATOM 920 C CA . PHE A 1 119 ? -7.284 8.357 11.174 1.00 93.56 119 PHE A CA 1
ATOM 921 C C . PHE A 1 119 ? -7.861 8.928 12.477 1.00 93.56 119 PHE A C 1
ATOM 923 O O . PHE A 1 119 ? -8.027 8.195 13.440 1.00 93.56 119 PHE A O 1
ATOM 930 N N . GLY A 1 120 ? -8.122 10.238 12.530 1.00 85.00 120 GLY A N 1
ATOM 931 C CA . GLY A 1 120 ? -8.748 10.892 13.687 1.00 85.00 120 GLY A CA 1
ATOM 932 C C . GLY A 1 120 ? -10.227 10.540 13.900 1.00 85.00 120 GLY A C 1
ATOM 933 O O . GLY A 1 120 ? -10.796 9.715 13.187 1.00 85.00 120 GLY A O 1
ATOM 934 N N . ASP A 1 121 ? -10.842 11.224 14.858 1.00 83.44 121 ASP A N 1
ATOM 935 C CA . ASP A 1 121 ? -12.203 10.958 15.334 1.00 83.44 121 ASP A CA 1
ATOM 936 C C . ASP A 1 121 ? -13.272 10.985 14.225 1.00 83.44 121 ASP A C 1
ATOM 938 O O . ASP A 1 121 ? -13.124 11.632 13.182 1.00 83.44 121 ASP A O 1
ATOM 942 N N . GLY A 1 122 ? -14.374 10.263 14.459 1.00 85.56 122 GLY A N 1
ATOM 943 C CA . GLY A 1 122 ? -15.511 10.170 13.532 1.00 85.56 122 GLY A CA 1
ATOM 944 C C . GLY A 1 122 ? -15.357 9.119 12.429 1.00 85.56 122 GLY A C 1
ATOM 945 O O . GLY A 1 122 ? -16.188 9.045 11.523 1.00 85.56 122 GLY A O 1
ATOM 946 N N . LEU A 1 123 ? -14.305 8.305 12.489 1.00 91.75 123 LEU A N 1
ATOM 947 C CA . LEU A 1 123 ? -14.145 7.125 11.649 1.00 91.75 123 LEU A CA 1
ATOM 948 C C . LEU A 1 123 ? -14.649 5.871 12.368 1.00 91.75 123 LEU A C 1
ATOM 950 O O . LEU A 1 123 ? -14.514 5.773 13.587 1.00 91.75 123 LEU A O 1
ATOM 954 N N . PRO A 1 124 ? -15.200 4.896 11.629 1.00 93.25 124 PRO A N 1
ATOM 955 C CA . PRO A 1 124 ? -15.562 3.611 12.210 1.00 93.25 124 PRO A CA 1
ATOM 956 C C . PRO A 1 124 ? -14.308 2.836 12.656 1.00 93.25 124 PRO A C 1
ATOM 958 O O . PRO A 1 124 ? -13.197 3.133 12.184 1.00 93.25 124 PRO A O 1
ATOM 961 N N . PRO A 1 125 ? -14.475 1.800 13.501 1.00 94.19 125 PRO A N 1
ATOM 962 C CA . PRO A 1 125 ? -13.392 0.900 13.877 1.00 94.19 125 PRO A CA 1
ATOM 963 C C . PRO A 1 125 ? -12.597 0.452 12.652 1.00 94.19 125 PRO A C 1
ATOM 965 O O . PRO A 1 125 ? -13.162 -0.000 11.652 1.00 94.19 125 PRO A O 1
ATOM 968 N N . THR A 1 126 ? -11.282 0.642 12.709 1.00 96.19 126 THR A N 1
ATOM 969 C CA . THR A 1 126 ? -10.387 0.386 11.582 1.00 96.19 126 THR A CA 1
ATOM 970 C C . THR A 1 126 ? -9.341 -0.645 11.976 1.00 96.19 126 THR A C 1
ATOM 972 O O . THR A 1 126 ? -8.626 -0.457 12.959 1.00 96.19 126 THR A O 1
ATOM 975 N N . LEU A 1 127 ? -9.244 -1.709 11.183 1.00 97.56 127 LEU A N 1
ATOM 976 C CA . LEU A 1 127 ? -8.233 -2.755 11.277 1.00 97.56 127 LEU A CA 1
ATOM 977 C C . LEU A 1 127 ? -7.208 -2.586 10.155 1.00 97.56 127 LEU A C 1
ATOM 979 O O . LEU A 1 127 ? -7.564 -2.455 8.983 1.00 97.56 127 LEU A O 1
ATOM 983 N N . VAL A 1 128 ? -5.928 -2.624 10.502 1.00 98.12 128 VAL A N 1
ATOM 984 C CA . VAL A 1 128 ? -4.808 -2.649 9.562 1.00 98.12 128 VAL A CA 1
ATOM 985 C C . VAL A 1 128 ? -4.219 -4.050 9.535 1.00 98.12 128 VAL A C 1
ATOM 987 O O . VAL A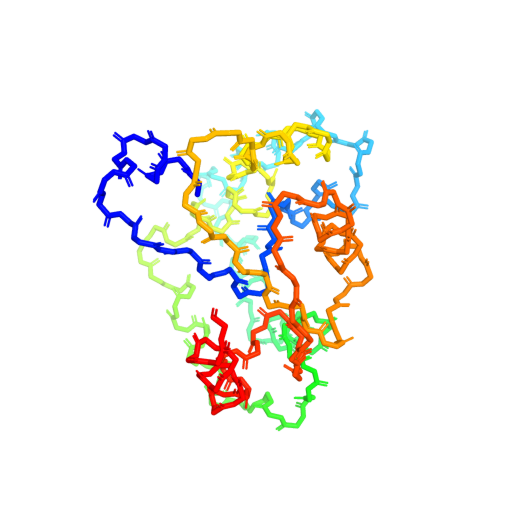 1 128 ? -3.714 -4.538 10.543 1.00 98.12 128 VAL A O 1
ATOM 990 N N . LEU A 1 129 ? -4.239 -4.685 8.364 1.00 98.44 129 LEU A N 1
ATOM 991 C CA . LEU A 1 129 ? -3.525 -5.936 8.147 1.00 98.44 129 LEU A CA 1
ATOM 992 C C . LEU A 1 129 ? -2.102 -5.624 7.688 1.00 98.44 129 LEU A C 1
ATOM 994 O O . LEU A 1 129 ? -1.898 -5.125 6.575 1.00 98.44 129 LEU A O 1
ATOM 998 N N . ARG A 1 130 ? -1.136 -5.903 8.563 1.00 98.00 130 ARG A N 1
ATOM 999 C CA . ARG A 1 130 ? 0.294 -5.641 8.395 1.00 98.00 130 ARG A CA 1
ATOM 1000 C C . ARG A 1 130 ? 0.978 -6.914 7.876 1.00 98.00 130 ARG A C 1
ATOM 1002 O O . ARG A 1 130 ? 1.094 -7.887 8.619 1.00 98.00 130 ARG A O 1
ATOM 1009 N N . PRO A 1 131 ? 1.465 -6.931 6.627 1.00 98.12 131 PRO A N 1
ATOM 1010 C CA . PRO A 1 131 ? 2.164 -8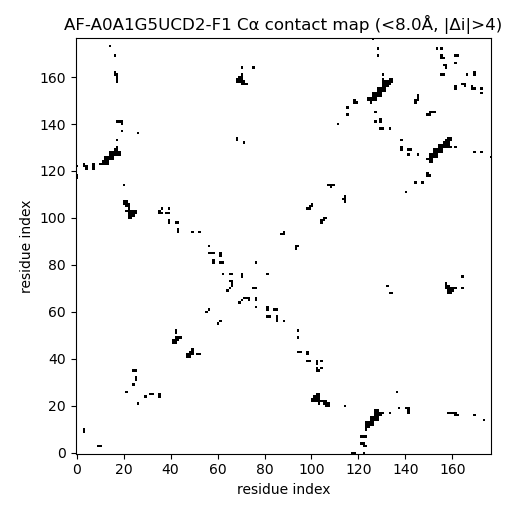.089 6.081 1.00 98.12 131 PRO A CA 1
ATOM 1011 C C . PRO A 1 131 ? 3.535 -8.279 6.727 1.00 98.12 131 PRO A C 1
ATOM 1013 O O . PRO A 1 131 ? 4.281 -7.314 6.896 1.00 98.12 131 PRO A O 1
ATOM 1016 N N . GLU A 1 132 ? 3.903 -9.510 7.067 1.00 97.75 132 GLU A N 1
ATOM 1017 C CA . GLU A 1 132 ? 5.196 -9.856 7.681 1.00 97.75 132 GLU A CA 1
ATOM 1018 C C . GLU A 1 132 ? 6.398 -9.347 6.876 1.00 97.75 132 GLU A C 1
ATOM 1020 O O . GLU A 1 132 ? 7.338 -8.797 7.453 1.00 97.75 132 GLU A O 1
ATOM 1025 N N . HIS A 1 133 ? 6.317 -9.437 5.547 1.00 96.62 133 HIS A N 1
ATOM 1026 C CA . HIS A 1 133 ? 7.417 -9.152 4.626 1.00 96.62 133 HIS A CA 1
ATOM 1027 C C . HIS A 1 133 ? 7.209 -7.847 3.843 1.00 96.62 133 HIS A C 1
ATOM 1029 O O . HIS A 1 133 ? 7.727 -7.677 2.738 1.00 96.62 133 HIS A O 1
ATOM 1035 N N . ALA A 1 134 ? 6.440 -6.900 4.392 1.00 95.12 134 ALA A N 1
ATOM 1036 C CA . ALA A 1 134 ? 6.288 -5.583 3.783 1.00 95.12 134 ALA A CA 1
ATOM 1037 C C . ALA A 1 134 ? 7.658 -4.873 3.639 1.00 95.12 134 ALA A C 1
ATOM 1039 O O . ALA A 1 134 ? 8.472 -4.906 4.567 1.00 95.12 134 ALA A O 1
ATOM 1040 N N . PRO A 1 135 ? 7.928 -4.167 2.521 1.00 93.06 135 PRO A N 1
ATOM 1041 C CA . PRO A 1 135 ? 9.162 -3.404 2.356 1.00 93.06 135 PRO A CA 1
ATOM 1042 C C . PRO A 1 135 ? 9.383 -2.419 3.501 1.00 93.06 135 PRO A C 1
ATOM 1044 O O . PRO A 1 135 ? 8.457 -1.710 3.887 1.00 93.06 135 PRO A O 1
ATOM 1047 N N . ARG A 1 136 ? 10.629 -2.301 3.982 1.00 92.81 136 ARG A N 1
ATOM 1048 C CA . ARG A 1 136 ? 10.994 -1.552 5.203 1.00 92.81 136 ARG A CA 1
ATOM 1049 C C . ARG A 1 136 ? 10.291 -0.199 5.363 1.00 92.81 136 ARG A C 1
ATOM 1051 O O . ARG A 1 136 ? 9.805 0.110 6.443 1.00 92.81 136 ARG A O 1
ATOM 1058 N N . ARG A 1 137 ? 10.259 0.630 4.309 1.00 89.56 137 ARG A N 1
ATOM 1059 C CA . ARG A 1 137 ? 9.637 1.969 4.371 1.00 89.56 137 ARG A CA 1
ATOM 1060 C C . ARG A 1 137 ? 8.116 1.881 4.498 1.00 89.56 137 ARG A C 1
ATOM 1062 O O . ARG A 1 137 ? 7.566 2.542 5.363 1.00 89.56 137 ARG A O 1
ATOM 1069 N N . SER A 1 138 ? 7.463 1.051 3.689 1.00 91.00 138 SER A N 1
ATOM 1070 C CA . SER A 1 138 ? 6.013 0.838 3.753 1.00 91.00 138 SER A CA 1
ATOM 1071 C C . SER A 1 138 ? 5.592 0.191 5.071 1.00 91.00 138 SER A C 1
ATOM 1073 O O . SER A 1 138 ? 4.642 0.659 5.688 1.00 91.00 138 SER A O 1
ATOM 1075 N N . GLY A 1 139 ? 6.333 -0.821 5.534 1.00 95.19 139 GLY A N 1
ATOM 1076 C CA . GLY A 1 139 ? 6.121 -1.449 6.839 1.00 95.19 139 GLY A CA 1
ATOM 1077 C C . GLY A 1 139 ? 6.200 -0.432 7.976 1.00 95.19 139 GLY A C 1
ATOM 1078 O O . GLY A 1 139 ? 5.282 -0.357 8.777 1.00 95.19 139 GLY A O 1
ATOM 1079 N N . ALA A 1 140 ? 7.206 0.450 7.970 1.00 95.50 140 ALA A N 1
ATOM 1080 C CA . ALA A 1 140 ? 7.333 1.494 8.989 1.00 95.50 140 ALA A CA 1
ATOM 1081 C C . ALA A 1 140 ? 6.151 2.485 9.023 1.00 95.50 140 ALA A C 1
ATOM 1083 O O . ALA A 1 140 ? 5.842 3.016 10.086 1.00 95.50 140 ALA A O 1
ATOM 1084 N N . GLU A 1 141 ? 5.493 2.757 7.889 1.00 95.31 141 GLU A N 1
ATOM 1085 C CA . GLU A 1 141 ? 4.266 3.571 7.874 1.00 95.31 141 GLU A CA 1
ATOM 1086 C C . GLU A 1 141 ? 3.075 2.817 8.488 1.00 95.31 141 GLU A C 1
ATOM 1088 O O . GLU A 1 141 ? 2.288 3.416 9.219 1.00 95.31 141 GLU A O 1
ATOM 1093 N N . MET A 1 142 ? 2.949 1.512 8.222 1.00 97.12 142 MET A N 1
ATOM 1094 C CA . MET A 1 142 ? 1.902 0.664 8.812 1.00 97.12 142 MET A CA 1
ATOM 1095 C C . MET A 1 142 ? 2.106 0.503 10.322 1.00 97.12 142 MET A C 1
ATOM 1097 O O . MET A 1 142 ? 1.159 0.650 11.091 1.00 97.12 142 MET A O 1
ATOM 1101 N N . ASP A 1 143 ? 3.347 0.268 10.746 1.00 97.56 143 ASP A N 1
ATOM 1102 C CA . ASP A 1 143 ? 3.716 0.116 12.152 1.00 97.56 143 ASP A CA 1
ATOM 1103 C C . ASP A 1 143 ? 3.460 1.432 12.916 1.00 97.56 143 ASP A C 1
ATOM 1105 O O . ASP A 1 143 ? 2.885 1.413 14.002 1.00 97.56 143 ASP A O 1
ATOM 1109 N N . ALA A 1 144 ? 3.786 2.590 12.323 1.00 96.75 144 ALA A N 1
ATOM 1110 C CA . ALA A 1 144 ? 3.469 3.900 12.902 1.00 96.75 144 ALA A CA 1
ATOM 1111 C C . ALA A 1 144 ? 1.956 4.146 13.020 1.00 96.75 144 ALA A C 1
ATOM 1113 O O . ALA A 1 144 ? 1.497 4.739 13.996 1.00 96.75 144 ALA A O 1
ATOM 1114 N N . LEU A 1 145 ? 1.180 3.685 12.037 1.00 95.75 145 LEU A N 1
ATOM 1115 C CA . LEU A 1 145 ? -0.273 3.791 12.062 1.00 95.75 145 LEU A CA 1
ATOM 1116 C C . LEU A 1 145 ? -0.877 2.976 13.214 1.00 95.75 145 LEU A C 1
ATOM 1118 O O . LEU A 1 145 ? -1.700 3.504 13.959 1.00 95.75 145 LEU A O 1
ATOM 1122 N N . ILE A 1 146 ? -0.423 1.734 13.394 1.00 97.12 146 ILE A N 1
ATOM 1123 C CA . ILE A 1 146 ? -0.862 0.845 14.480 1.00 97.12 146 ILE A CA 1
ATOM 1124 C C . ILE A 1 146 ? -0.432 1.400 15.846 1.00 97.12 146 ILE A C 1
ATOM 1126 O O . ILE A 1 146 ? -1.248 1.494 16.760 1.00 97.12 146 ILE A O 1
ATOM 1130 N N . ALA A 1 147 ? 0.822 1.843 15.975 1.00 97.00 147 ALA A N 1
ATOM 1131 C CA . ALA A 1 147 ? 1.351 2.416 17.214 1.00 97.00 147 ALA A CA 1
ATOM 1132 C C . ALA A 1 147 ? 0.630 3.706 17.645 1.00 97.00 147 ALA A C 1
ATOM 1134 O O . ALA A 1 147 ? 0.635 4.051 18.823 1.00 97.00 147 ALA A O 1
ATOM 1135 N N . GLY A 1 148 ? -0.015 4.410 16.708 1.00 93.56 148 GLY A N 1
ATOM 1136 C CA . GLY A 1 148 ? -0.799 5.610 16.993 1.00 93.56 148 GLY A CA 1
ATOM 1137 C C . GLY A 1 148 ? -2.092 5.363 17.782 1.00 93.56 148 GLY A C 1
ATOM 1138 O O . GLY A 1 148 ? -2.747 6.334 18.154 1.00 93.56 148 GLY A O 1
ATOM 1139 N N . GLY A 1 149 ? -2.498 4.106 18.005 1.00 93.38 149 GLY A N 1
ATOM 1140 C CA . GLY A 1 149 ? -3.635 3.736 18.864 1.00 93.38 149 GLY A CA 1
ATOM 1141 C C . GLY A 1 149 ? -5.027 4.069 18.312 1.00 93.38 149 GLY A C 1
ATOM 1142 O O . GLY A 1 149 ? -6.030 3.749 18.939 1.00 93.38 149 GLY A O 1
ATOM 1143 N N . ARG A 1 150 ? -5.109 4.692 17.130 1.00 94.31 150 ARG A N 1
ATOM 1144 C CA . ARG A 1 150 ? -6.375 5.042 16.455 1.00 94.31 150 ARG A CA 1
ATOM 1145 C C . ARG A 1 150 ? -6.932 3.921 15.574 1.00 94.31 150 ARG A C 1
ATOM 1147 O O . ARG A 1 150 ? -8.037 4.031 15.051 1.00 94.31 150 ARG A O 1
ATOM 1154 N N . VAL A 1 151 ? -6.152 2.865 15.373 1.00 96.19 151 VAL A N 1
ATOM 1155 C CA . VAL A 1 151 ? -6.527 1.669 14.615 1.00 96.19 151 VAL A CA 1
ATOM 1156 C C . VAL A 1 151 ? -6.069 0.432 15.378 1.00 96.19 151 VAL A C 1
ATOM 1158 O O . VAL A 1 151 ? -5.165 0.509 16.208 1.00 96.19 151 VAL A O 1
ATOM 1161 N N . THR A 1 152 ? -6.646 -0.717 15.050 1.00 96.88 152 THR A N 1
ATOM 1162 C CA . THR A 1 152 ? -6.116 -2.021 15.463 1.00 96.88 152 THR A CA 1
ATOM 1163 C C . THR A 1 152 ? -5.195 -2.581 14.382 1.00 96.88 152 THR A C 1
ATOM 1165 O O . THR A 1 152 ? -5.319 -2.237 13.205 1.00 96.88 152 THR A O 1
ATOM 1168 N N . GLY A 1 153 ? -4.247 -3.429 14.776 1.00 97.19 153 GLY A N 1
ATOM 1169 C CA . GLY A 1 153 ? -3.307 -4.080 13.866 1.00 97.19 153 GLY A CA 1
ATOM 1170 C C . GLY A 1 153 ? -3.383 -5.599 13.973 1.00 97.19 153 GLY A C 1
ATOM 1171 O O . GLY A 1 153 ? -3.451 -6.127 15.079 1.00 97.19 153 GLY A O 1
ATOM 1172 N N . ALA A 1 154 ? -3.318 -6.293 12.838 1.00 97.75 154 ALA A N 1
ATOM 1173 C CA . ALA A 1 154 ? -3.143 -7.742 12.779 1.00 97.75 154 ALA A CA 1
ATOM 1174 C C . ALA A 1 154 ? -2.039 -8.104 11.781 1.00 97.75 154 ALA A C 1
ATOM 1176 O O . ALA A 1 154 ? -1.977 -7.555 10.679 1.00 97.75 154 ALA A O 1
ATOM 1177 N N . MET A 1 155 ? -1.171 -9.035 12.167 1.00 98.00 155 MET A N 1
ATOM 1178 C CA . MET A 1 155 ? -0.124 -9.558 11.293 1.00 98.00 155 MET A CA 1
ATOM 1179 C C . MET A 1 155 ? -0.699 -10.587 10.317 1.00 98.00 155 MET A C 1
ATOM 1181 O O . MET A 1 155 ? -1.519 -11.416 10.70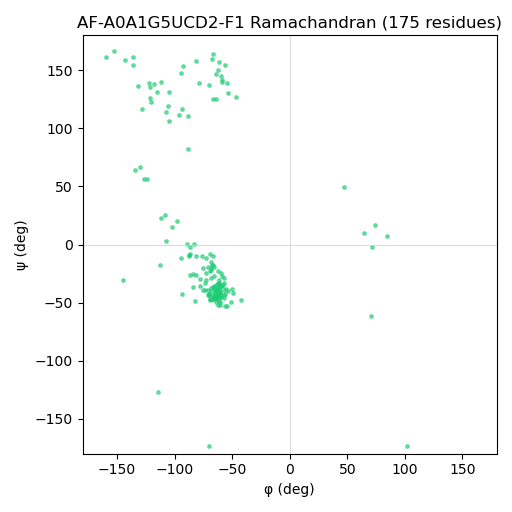6 1.00 98.00 155 MET A O 1
ATOM 1185 N N . ILE A 1 156 ? -0.265 -10.539 9.056 1.00 98.25 156 ILE A N 1
ATOM 1186 C CA . ILE A 1 156 ? -0.638 -11.506 8.011 1.00 98.25 156 ILE A CA 1
ATOM 1187 C C . ILE A 1 156 ? 0.589 -11.921 7.180 1.00 98.25 156 ILE A C 1
ATOM 1189 O O . ILE A 1 156 ? 1.535 -11.137 7.063 1.00 98.25 156 ILE A O 1
ATOM 1193 N N . PRO A 1 157 ? 0.593 -13.110 6.551 1.00 98.06 157 PRO A N 1
ATOM 1194 C CA . PRO A 1 157 ? 1.664 -13.495 5.635 1.00 98.06 157 PRO A CA 1
ATOM 1195 C C . PRO A 1 157 ? 1.661 -12.633 4.362 1.00 98.06 157 PRO A C 1
ATOM 1197 O O . PRO A 1 157 ? 0.647 -12.041 3.986 1.00 98.06 157 PRO A O 1
ATOM 1200 N N . GLY A 1 158 ? 2.800 -12.603 3.665 1.00 96.94 158 GLY A N 1
ATOM 1201 C CA . GLY A 1 158 ? 2.970 -11.901 2.387 1.00 96.94 158 GLY A CA 1
ATOM 1202 C C . GLY A 1 158 ? 3.686 -10.551 2.479 1.00 96.94 158 GLY A C 1
ATOM 1203 O O . GLY A 1 158 ? 4.216 -10.172 3.528 1.00 96.94 158 GLY A O 1
ATOM 1204 N N . ALA A 1 159 ? 3.725 -9.849 1.342 1.00 96.50 159 ALA A N 1
ATOM 1205 C CA . ALA A 1 159 ? 4.296 -8.507 1.192 1.00 96.50 159 ALA A CA 1
ATOM 1206 C C . ALA A 1 159 ? 3.199 -7.483 0.837 1.00 96.50 159 ALA A C 1
ATOM 1208 O O . ALA A 1 159 ? 2.223 -7.388 1.567 1.00 96.50 159 ALA A O 1
ATOM 1209 N N . LEU A 1 160 ? 3.316 -6.683 -0.233 1.00 95.25 160 LEU A N 1
ATOM 1210 C CA . LEU A 1 160 ? 2.312 -5.646 -0.550 1.00 95.25 160 LEU A CA 1
ATOM 1211 C C . LEU A 1 160 ? 1.060 -6.153 -1.291 1.00 95.25 160 LEU A C 1
ATOM 1213 O O . LEU A 1 160 ? 0.083 -5.414 -1.400 1.00 95.25 160 LEU A O 1
ATOM 1217 N N . SER A 1 161 ? 1.035 -7.400 -1.764 1.00 95.75 161 SER A N 1
ATOM 1218 C CA . SER A 1 161 ? -0.170 -8.037 -2.323 1.00 95.75 161 SER A CA 1
ATOM 1219 C C . SER A 1 161 ? -0.512 -9.352 -1.618 1.00 95.75 161 SER A C 1
ATOM 1221 O O . SER A 1 161 ? -0.689 -10.385 -2.264 1.00 95.75 161 SER A O 1
ATOM 1223 N N . PRO A 1 162 ? -0.687 -9.331 -0.283 1.00 96.94 162 PRO A N 1
ATOM 1224 C CA . PRO A 1 162 ? -0.930 -10.548 0.485 1.00 96.94 162 PRO A CA 1
ATOM 1225 C C . PRO A 1 162 ? -2.299 -11.161 0.166 1.00 96.94 162 PRO A C 1
ATOM 1227 O O . PRO A 1 162 ? -2.509 -12.341 0.393 1.00 96.94 162 PRO A O 1
ATOM 1230 N N . HIS A 1 163 ? -3.233 -10.385 -0.388 1.00 96.25 163 HIS A N 1
ATOM 1231 C CA . HIS A 1 163 ? -4.530 -10.875 -0.854 1.00 96.25 163 HIS A CA 1
ATOM 1232 C C . HIS A 1 163 ? -4.422 -11.691 -2.149 1.00 96.25 163 HIS A C 1
ATOM 1234 O O . HIS A 1 163 ? -5.284 -12.524 -2.405 1.00 96.25 163 HIS A O 1
ATOM 1240 N N . GLU A 1 164 ? -3.377 -11.474 -2.953 1.00 95.31 164 GLU A N 1
ATOM 1241 C CA . GLU A 1 164 ? -3.103 -12.291 -4.139 1.00 95.31 164 GLU A CA 1
ATOM 1242 C C . GLU A 1 164 ? -2.321 -13.555 -3.758 1.00 95.31 164 GLU A C 1
ATOM 1244 O O . GLU A 1 164 ? -2.555 -14.621 -4.320 1.00 95.31 164 GLU A O 1
ATOM 1249 N N . GLU A 1 165 ? -1.409 -13.454 -2.785 1.00 94.88 165 GLU A N 1
ATOM 1250 C CA . GLU A 1 165 ? -0.594 -14.588 -2.337 1.00 94.88 165 GLU A CA 1
ATOM 1251 C C . GLU A 1 165 ? -1.318 -15.486 -1.325 1.00 94.88 165 GLU A C 1
ATOM 1253 O O . GLU A 1 165 ? -1.345 -16.705 -1.466 1.00 94.88 165 GLU A O 1
ATOM 1258 N N . TYR A 1 166 ? -1.927 -14.913 -0.298 1.00 96.88 166 TYR A N 1
ATOM 1259 C CA . TYR A 1 166 ? -2.508 -15.632 0.835 1.00 96.88 166 TYR A CA 1
ATOM 1260 C C . TYR A 1 166 ? -3.977 -15.234 1.057 1.00 96.88 166 TYR A C 1
ATOM 1262 O O . TYR A 1 166 ? -4.339 -14.825 2.165 1.00 96.88 166 TYR A O 1
ATOM 1270 N N . PRO A 1 167 ? -4.858 -15.370 0.044 1.00 96.94 167 PRO A N 1
ATOM 1271 C CA . PRO A 1 167 ? -6.243 -14.901 0.124 1.00 96.94 167 PRO A CA 1
ATOM 1272 C C . PRO A 1 167 ? -7.005 -15.479 1.322 1.00 96.94 167 PRO A C 1
ATOM 1274 O O . PRO A 1 167 ? -7.753 -14.755 1.971 1.00 96.94 167 PRO A O 1
ATOM 1277 N N . GLY A 1 168 ? -6.773 -16.753 1.666 1.00 98.06 168 GLY A N 1
ATOM 1278 C CA . GLY A 1 168 ? -7.400 -17.394 2.826 1.00 98.06 168 GLY A CA 1
ATOM 1279 C C . GLY A 1 168 ? -6.989 -16.769 4.162 1.00 98.06 168 GLY A C 1
ATOM 1280 O O . GLY A 1 168 ? -7.846 -16.513 5.002 1.00 98.06 168 GLY A O 1
ATOM 1281 N N . ALA A 1 169 ? -5.702 -16.453 4.342 1.00 97.62 169 ALA A N 1
ATOM 1282 C CA . ALA A 1 169 ? -5.213 -15.799 5.557 1.00 97.62 169 ALA A CA 1
ATOM 1283 C C . ALA A 1 169 ? -5.736 -14.359 5.668 1.00 97.62 169 ALA A C 1
ATOM 1285 O O . ALA A 1 169 ? -6.156 -13.934 6.742 1.00 97.62 169 ALA A O 1
ATOM 1286 N N . VAL A 1 170 ? -5.778 -13.627 4.547 1.00 98.19 170 VAL A N 1
ATOM 1287 C CA . VAL A 1 170 ? -6.369 -12.282 4.504 1.00 98.19 170 VAL A CA 1
ATOM 1288 C C . VAL A 1 170 ? -7.861 -12.327 4.834 1.00 98.19 170 VAL A C 1
ATOM 1290 O O . VAL A 1 170 ? -8.320 -11.538 5.654 1.00 98.19 170 VAL A O 1
ATOM 1293 N N . ALA A 1 171 ? -8.616 -13.260 4.251 1.00 98.00 171 ALA A N 1
ATOM 1294 C CA . ALA A 1 171 ? -10.041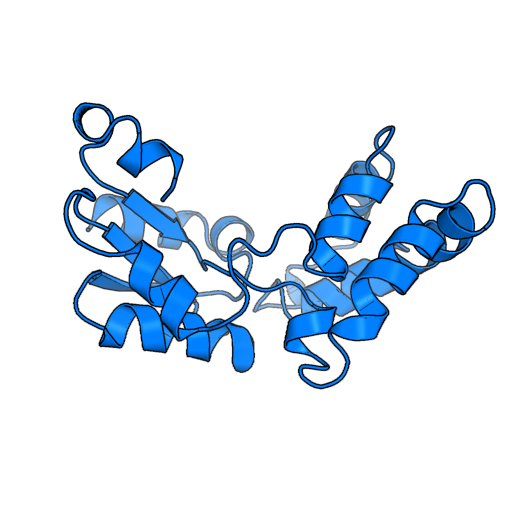 -13.420 4.532 1.00 98.00 171 ALA A CA 1
ATOM 1295 C C . ALA A 1 171 ? -10.300 -13.784 6.001 1.00 98.00 171 ALA A C 1
ATOM 1297 O O . ALA A 1 171 ? -11.166 -13.181 6.632 1.00 98.00 171 ALA A O 1
ATOM 1298 N N . ALA A 1 172 ? -9.519 -14.708 6.568 1.00 97.88 172 ALA A N 1
ATOM 1299 C CA . ALA A 1 172 ? -9.619 -15.074 7.977 1.00 97.88 172 ALA A CA 1
ATOM 1300 C C . ALA A 1 172 ? -9.352 -13.871 8.898 1.00 97.88 172 ALA A C 1
ATOM 1302 O O . ALA A 1 172 ? -10.127 -13.626 9.818 1.00 97.88 172 ALA A O 1
ATOM 1303 N N . ALA A 1 173 ? -8.322 -13.071 8.608 1.00 97.12 173 ALA A N 1
ATOM 1304 C CA . ALA A 1 173 ? -8.023 -11.861 9.373 1.00 97.12 173 ALA A CA 1
ATOM 1305 C C . ALA A 1 173 ? -9.120 -10.790 9.240 1.00 97.12 173 ALA A C 1
ATOM 1307 O O . ALA A 1 173 ? -9.434 -10.107 10.210 1.00 97.12 173 ALA A O 1
ATOM 1308 N N . ILE A 1 174 ? -9.745 -10.663 8.062 1.00 96.62 174 ILE A N 1
ATOM 1309 C CA . ILE A 1 174 ? -10.910 -9.789 7.869 1.00 96.62 174 ILE A CA 1
ATOM 1310 C C . ILE A 1 174 ? -12.101 -10.277 8.698 1.00 96.62 174 ILE A C 1
ATOM 1312 O O . ILE A 1 174 ? -12.835 -9.446 9.215 1.00 96.62 174 ILE A O 1
ATOM 1316 N N . LEU A 1 175 ? -12.356 -11.580 8.795 1.00 94.56 175 LEU A N 1
ATOM 1317 C CA . LEU A 1 175 ? -13.530 -12.111 9.500 1.00 94.56 175 LEU A CA 1
ATOM 1318 C C . LEU A 1 175 ? -13.342 -12.196 11.021 1.00 94.56 175 LEU A C 1
ATOM 1320 O O . LEU A 1 175 ? -14.332 -12.152 11.744 1.00 94.56 175 LEU A O 1
ATOM 1324 N N . GLY A 1 176 ? -12.101 -12.329 11.492 1.00 88.19 176 GLY A N 1
ATOM 1325 C CA . GLY A 1 176 ? -11.780 -12.479 12.913 1.00 88.19 176 GLY A CA 1
ATOM 1326 C C . GLY A 1 176 ? -11.589 -11.176 13.694 1.00 88.19 176 GLY A C 1
ATOM 1327 O O . GLY A 1 176 ? -11.477 -11.242 14.915 1.00 88.19 176 GLY A O 1
ATOM 1328 N N . GLY A 1 177 ? -11.519 -10.023 13.019 1.00 67.81 177 GLY A N 1
ATOM 1329 C CA . GLY A 1 177 ? -11.403 -8.695 13.642 1.00 67.81 177 GLY A CA 1
ATOM 1330 C C . GLY A 1 177 ? -12.665 -7.861 13.508 1.00 67.81 177 GLY A C 1
ATOM 1331 O O . GLY A 1 177 ? -12.963 -7.108 14.455 1.00 67.81 177 GLY A O 1
#